Protein AF-0000000080264042 (afdb_homodimer)

Nearest PDB structures (foldseek):
  2jyn-assembly1_A  TM=8.760E-01  e=8.905E-13  Saccharomyces cerevisiae
  8f7b-assembly1_D  TM=1.748E-01  e=2.190E+00  Mus musculus
  8dre-assembly1_D  TM=1.607E-01  e=3.287E+00  Mus musculus
  8f79-assembly1_C  TM=1.516E-01  e=3.691E+00  Mus musculus
  7p5y-assembly1_B  TM=1.648E-01  e=4.932E+00  Mus musculus

Sequence (306 aa):
MSLDTFDPNQAQNLPEIEKQIAVRCVEHAQTYWNLLEKVRGSALRLTKLDDEIMADFDETFPELSQNDEAIRKIDEDAMKSAAGKEKWRNFINKYEKKVADFNFGTLIRTDASDEYTQSNTIFLTRFQFYVFEIARCRRGMNDWISAQAKKSSMSLDTFDPNQAQNLPEIEKQIAVRCVEHAQTYWNLLEKVRGSALRLTKLDDEIMADFDETFPELSQNDEAIRKIDEDAMKSAAGKEKWRNFINKYEKKVADFNFGTLIRTDASDEYTQSNTIFLTRFQFYVFEIARCRRGMNDWISAQAKKSS

Foldseek 3Di:
DPPVDPDVVCVVCVVVVVVVLVVVQVVVQVVVLVVLQADQLLPDDDDPCLVVLLVVCCVLPVVQLVDPVCLQAPDPCCCPDPVNVVSVVVSLVVCVPPDPQQARKYKDFRGLQDDDDPVGIDIGGPVVVSSSSSSCSNVRSSRVSNVVSVVVD/DPPVDPPVVCVVCVVVVVVVLVVVQVVVQVVVLVVLQADQLLPDDDDPCLVVLLVVCCVLPVVQLVDPVCLQAPDVCCCPDPVNVVSVVVSLVVCVPPDPQQARKYKDFRGLQDDDDPVGIDIGGNVVVSSSSSSCSNVRSSRVSNVVSVVVD

Organism: Malassezia sympodialis (strain ATCC 42132) (NCBI:txid1230383)

Radius of gyration: 21.53 Å; Cα contacts (8 Å, |Δi|>4): 370; chains: 2; bounding box: 57×58×43 Å

Structure (mmCIF, N/CA/C/O backbone):
data_AF-00000000802640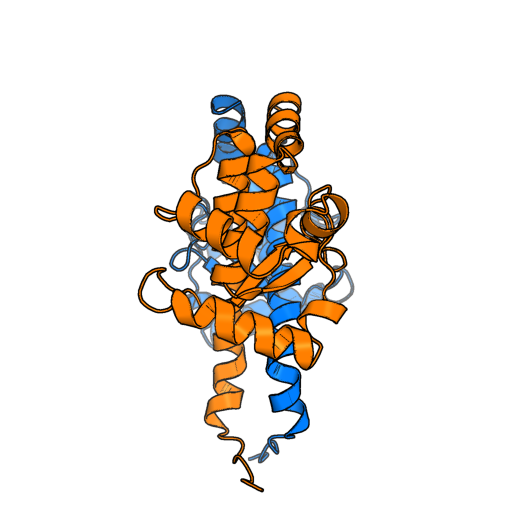42-model_v1
#
loop_
_entity.id
_entity.type
_entity.pdbx_description
1 polymer 'Protein PBDC1 homolog'
#
loop_
_atom_site.group_PDB
_atom_site.id
_atom_site.type_symbol
_atom_site.label_atom_id
_atom_site.label_alt_id
_atom_site.label_comp_id
_atom_site.label_asym_id
_atom_site.label_entity_id
_atom_site.label_seq_id
_atom_site.pdbx_PDB_ins_code
_atom_site.Cartn_x
_atom_site.Cartn_y
_atom_site.Cartn_z
_atom_site.occupancy
_atom_site.B_iso_or_equiv
_atom_site.auth_seq_id
_atom_site.auth_comp_id
_atom_site.auth_asym_id
_atom_site.auth_atom_id
_atom_site.pdbx_PDB_model_num
ATOM 1 N N . MET A 1 1 ? -33.75 14.633 4.672 1 27.58 1 MET A N 1
ATOM 2 C CA . MET A 1 1 ? -33.562 13.227 5.008 1 27.58 1 MET A CA 1
ATOM 3 C C . MET A 1 1 ? -33.156 12.422 3.781 1 27.58 1 MET A C 1
ATOM 5 O O . MET A 1 1 ? -34 11.797 3.121 1 27.58 1 MET A O 1
ATOM 9 N N . SER A 1 2 ? -32.344 12.922 2.938 1 30.73 2 SER A N 1
ATOM 10 C CA . SER A 1 2 ? -32.094 12.594 1.538 1 30.73 2 SER A CA 1
ATOM 11 C C . SER A 1 2 ? -31.703 11.125 1.373 1 30.73 2 SER A C 1
ATOM 13 O O . SER A 1 2 ? -30.828 10.625 2.07 1 30.73 2 SER A O 1
ATOM 15 N N . LEU A 1 3 ? -32.688 10.266 1.096 1 34.09 3 LEU A N 1
ATOM 16 C CA . LEU A 1 3 ? -32.75 8.875 0.664 1 34.09 3 LEU A CA 1
ATOM 17 C C . LEU A 1 3 ? -31.609 8.555 -0.301 1 34.09 3 LEU A C 1
ATOM 19 O O . LEU A 1 3 ? -31.688 8.875 -1.489 1 34.09 3 LEU A O 1
ATOM 23 N N . ASP A 1 4 ? -30.484 8.969 -0.117 1 38.16 4 ASP A N 1
ATOM 24 C CA . ASP A 1 4 ? -29.422 8.812 -1.099 1 38.16 4 ASP A CA 1
ATOM 25 C C . ASP A 1 4 ? -29.438 7.418 -1.716 1 38.16 4 ASP A C 1
ATOM 27 O O . ASP A 1 4 ? -29.344 6.418 -1.003 1 38.16 4 ASP A O 1
ATOM 31 N N . THR A 1 5 ? -30.234 7.215 -2.727 1 39.56 5 THR A N 1
ATOM 32 C CA . THR A 1 5 ? -30.578 6.16 -3.676 1 39.56 5 THR A CA 1
ATOM 33 C C . THR A 1 5 ? -29.344 5.344 -4.047 1 39.56 5 THR A C 1
ATOM 35 O O . THR A 1 5 ? -28.344 5.895 -4.5 1 39.56 5 THR A O 1
ATOM 38 N N . PHE A 1 6 ? -29.172 4.254 -3.441 1 40.72 6 PHE A N 1
ATOM 39 C CA . PHE A 1 6 ? -28.188 3.246 -3.797 1 40.72 6 PHE A CA 1
ATOM 40 C C . PHE A 1 6 ? -28.125 3.053 -5.309 1 40.72 6 PHE A C 1
ATOM 42 O O . PHE A 1 6 ? -29.141 2.74 -5.938 1 40.72 6 PHE A O 1
ATOM 49 N N . ASP A 1 7 ? -27.5 3.727 -6.027 1 45.34 7 ASP A N 1
ATOM 50 C CA . ASP A 1 7 ? -27.297 3.516 -7.457 1 45.34 7 ASP A CA 1
ATOM 51 C C . ASP A 1 7 ? -26.562 2.203 -7.723 1 45.34 7 ASP A C 1
ATOM 53 O O . ASP A 1 7 ? -25.422 2.018 -7.266 1 45.34 7 ASP A O 1
ATOM 57 N N . PRO A 1 8 ? -27.172 1.112 -7.98 1 50.19 8 PRO A N 1
ATOM 58 C CA . PRO A 1 8 ? -26.609 -0.188 -8.367 1 50.19 8 PRO A CA 1
ATOM 59 C C . PRO A 1 8 ? -25.297 -0.067 -9.117 1 50.19 8 PRO A C 1
ATOM 61 O O . PRO A 1 8 ? -24.438 -0.955 -9.023 1 50.19 8 PRO A O 1
ATOM 64 N N . ASN A 1 9 ? -25.266 0.954 -9.906 1 48.81 9 ASN A N 1
ATOM 65 C CA . ASN A 1 9 ? -24.016 1.195 -10.617 1 48.81 9 ASN A CA 1
ATOM 66 C C . ASN A 1 9 ? -22.875 1.507 -9.656 1 48.81 9 ASN A C 1
ATOM 68 O O . ASN A 1 9 ? -21.703 1.226 -9.961 1 48.81 9 ASN A O 1
ATOM 72 N N . GLN A 1 10 ? -23.234 1.927 -8.477 1 52.06 10 GLN A N 1
ATOM 73 C CA . GLN A 1 10 ? -22.188 2.244 -7.5 1 52.06 10 GLN A CA 1
ATOM 74 C C . GLN A 1 10 ? -21.641 0.978 -6.852 1 52.06 10 GLN A C 1
ATOM 76 O O . GLN A 1 10 ? -20.438 0.866 -6.613 1 52.06 10 GLN A O 1
ATOM 81 N N . ALA A 1 11 ? -22.578 0.044 -6.539 1 52.97 11 ALA A N 1
ATOM 82 C CA . ALA A 1 11 ? -22.188 -1.262 -6.016 1 52.97 11 ALA A CA 1
ATOM 83 C C . ALA A 1 11 ? -21.266 -1.987 -6.984 1 52.97 11 ALA A C 1
ATOM 85 O O . ALA A 1 11 ? -20.297 -2.633 -6.562 1 52.97 11 ALA A O 1
ATOM 86 N N . GLN A 1 12 ? -21.656 -2.002 -8.352 1 53.44 12 GLN A N 1
ATOM 87 C CA . GLN A 1 12 ? -20.859 -2.68 -9.367 1 53.44 12 GLN A CA 1
ATOM 88 C C . GLN A 1 12 ? -19.469 -2.086 -9.461 1 53.44 12 GLN A C 1
ATOM 90 O O . GLN A 1 12 ? -18.5 -2.795 -9.773 1 53.44 12 GLN A O 1
ATOM 95 N N . ASN A 1 13 ? -19.422 -0.745 -9.062 1 63.19 13 ASN A N 1
ATOM 96 C CA . ASN A 1 13 ? -18.156 -0.052 -9.25 1 63.19 13 ASN A CA 1
ATOM 97 C C . ASN A 1 13 ? -17.297 -0.094 -7.984 1 63.19 13 ASN A C 1
ATOM 99 O O . ASN A 1 13 ? -16.156 0.371 -7.984 1 63.19 13 ASN A O 1
ATOM 103 N N . LEU A 1 14 ? -17.844 -0.869 -6.984 1 73.88 14 LEU A N 1
ATOM 104 C CA . LEU A 1 14 ? -17.188 -0.85 -5.68 1 73.88 14 LEU A CA 1
ATOM 105 C C . LEU A 1 14 ? -15.852 -1.564 -5.738 1 73.88 14 LEU A C 1
ATOM 107 O O . LEU A 1 14 ? -14.836 -1.034 -5.266 1 73.88 14 LEU A O 1
ATOM 111 N N . PRO A 1 15 ? -15.836 -2.693 -6.469 1 74.56 15 PRO A N 1
ATOM 112 C CA . PRO A 1 15 ? -14.539 -3.363 -6.535 1 74.56 15 PRO A CA 1
ATOM 113 C C . PRO A 1 15 ? -13.484 -2.533 -7.262 1 74.56 15 PRO A C 1
ATOM 115 O O . PRO A 1 15 ? -12.312 -2.535 -6.871 1 74.56 15 PRO A O 1
ATOM 118 N N . GLU A 1 16 ? -13.906 -1.869 -8.234 1 80.5 16 GLU A N 1
ATOM 119 C CA . GLU A 1 16 ? -12.961 -1.043 -8.992 1 80.5 16 GLU A CA 1
ATOM 120 C C . GLU A 1 16 ? -12.5 0.157 -8.164 1 80.5 16 GLU A C 1
ATOM 122 O O . GLU A 1 16 ? -11.328 0.528 -8.203 1 80.5 16 GLU A O 1
ATOM 127 N N . ILE A 1 17 ? -13.398 0.702 -7.5 1 80.38 17 ILE A N 1
ATOM 128 C CA . ILE A 1 17 ? -13.07 1.837 -6.645 1 80.38 17 ILE A CA 1
ATOM 129 C C . ILE A 1 17 ? -12.109 1.392 -5.547 1 80.38 17 ILE A C 1
ATOM 131 O O . ILE A 1 17 ? -11.102 2.059 -5.281 1 80.38 17 ILE A O 1
ATOM 135 N N . GLU A 1 18 ? -12.422 0.264 -4.969 1 82.56 18 GLU A N 1
ATOM 136 C CA . GLU A 1 18 ? -11.562 -0.291 -3.93 1 82.56 18 GLU A CA 1
ATOM 137 C C . GLU A 1 18 ? -10.148 -0.528 -4.453 1 82.56 18 GLU A C 1
ATOM 139 O O . GLU A 1 18 ? -9.172 -0.179 -3.789 1 82.56 18 GLU A O 1
ATOM 144 N N . LYS A 1 19 ? -10.086 -1.054 -5.613 1 87 19 LYS A N 1
ATOM 145 C CA . LYS A 1 19 ? -8.789 -1.305 -6.234 1 87 19 LYS A CA 1
ATOM 146 C C . LYS A 1 19 ? -8.023 -0.003 -6.465 1 87 19 LYS A C 1
ATOM 148 O O . LYS A 1 19 ? -6.852 0.105 -6.105 1 87 19 LYS A O 1
ATOM 153 N N . GLN A 1 20 ? -8.672 0.972 -6.984 1 87.88 20 GLN A N 1
ATOM 154 C CA . GLN A 1 20 ? -8.008 2.232 -7.297 1 87.88 20 GLN A CA 1
ATOM 155 C C . GLN A 1 20 ? -7.48 2.906 -6.035 1 87.88 20 GLN A C 1
ATOM 157 O O . GLN A 1 20 ? -6.363 3.424 -6.023 1 87.88 20 GLN A O 1
ATOM 162 N N . ILE A 1 21 ? -8.289 2.824 -5.043 1 88.25 21 ILE A N 1
ATOM 163 C CA . ILE A 1 21 ? -7.863 3.424 -3.781 1 88.25 21 ILE A CA 1
ATOM 164 C C . ILE A 1 21 ? -6.664 2.664 -3.223 1 88.25 21 ILE A C 1
ATOM 166 O O . ILE A 1 21 ? -5.676 3.273 -2.801 1 88.25 21 ILE A O 1
ATOM 170 N N . ALA A 1 22 ? -6.75 1.378 -3.232 1 92.62 22 ALA A N 1
ATOM 171 C CA . ALA A 1 22 ? -5.66 0.543 -2.736 1 92.62 22 ALA A CA 1
ATOM 172 C C . ALA A 1 22 ? -4.371 0.803 -3.514 1 92.62 22 ALA A C 1
ATOM 174 O O . ALA A 1 22 ? -3.305 0.97 -2.92 1 92.62 22 ALA A O 1
ATOM 175 N N . VAL A 1 23 ? -4.445 0.893 -4.766 1 93 23 VAL A N 1
ATOM 176 C CA . VAL A 1 23 ? -3.279 1.096 -5.617 1 93 23 VAL A CA 1
ATOM 177 C C . VAL A 1 23 ? -2.637 2.445 -5.301 1 93 23 VAL A C 1
ATOM 179 O O . VAL A 1 23 ? -1.416 2.541 -5.156 1 93 23 VAL A O 1
ATOM 182 N N . ARG A 1 24 ? -3.457 3.449 -5.203 1 92.06 24 ARG A N 1
ATOM 183 C CA . ARG A 1 24 ? -2.945 4.781 -4.891 1 92.06 24 ARG A CA 1
ATOM 184 C C . ARG A 1 24 ? -2.258 4.801 -3.531 1 92.06 24 ARG A C 1
ATOM 186 O O . ARG A 1 24 ? -1.203 5.422 -3.373 1 92.06 24 ARG A O 1
ATOM 193 N N . CYS A 1 25 ? -2.861 4.141 -2.633 1 93.94 25 CYS A N 1
ATOM 194 C CA . CYS A 1 25 ? -2.283 4.082 -1.295 1 93.94 25 CYS A CA 1
ATOM 195 C C . CYS A 1 25 ? -0.95 3.344 -1.309 1 93.94 25 CYS A C 1
ATOM 197 O O . CYS A 1 25 ? 0.029 3.809 -0.722 1 93.94 25 CYS A O 1
ATOM 199 N N . VAL A 1 26 ? -0.923 2.248 -1.952 1 93.69 26 VAL A N 1
ATOM 200 C CA . VAL A 1 26 ? 0.3 1.455 -2.027 1 93.69 26 VAL A CA 1
ATOM 201 C C . VAL A 1 26 ? 1.391 2.254 -2.738 1 93.69 26 VAL A C 1
ATOM 203 O O . VAL A 1 26 ? 2.531 2.312 -2.27 1 93.69 26 VAL A O 1
ATOM 206 N N . GLU A 1 27 ? 1.061 2.83 -3.844 1 93.75 27 GLU A N 1
ATOM 207 C CA . GLU A 1 27 ? 2.023 3.629 -4.598 1 93.75 27 GLU A CA 1
ATOM 208 C C . GLU A 1 27 ? 2.586 4.762 -3.744 1 93.75 27 GLU A C 1
ATOM 210 O O . GLU A 1 27 ? 3.799 4.969 -3.701 1 93.75 27 GLU A O 1
ATOM 215 N N . HIS A 1 28 ? 1.739 5.477 -3.125 1 93.31 28 HIS A N 1
ATOM 216 C CA . HIS A 1 28 ? 2.168 6.582 -2.277 1 93.31 28 HIS A CA 1
ATOM 217 C C . HIS A 1 28 ? 3.051 6.094 -1.135 1 93.31 28 HIS A C 1
ATOM 219 O O . HIS A 1 28 ? 4.141 6.621 -0.917 1 93.31 28 HIS A O 1
ATOM 225 N N . ALA A 1 29 ? 2.568 5.09 -0.434 1 94.88 29 ALA A N 1
ATOM 226 C CA . ALA A 1 29 ? 3.305 4.559 0.71 1 94.88 29 ALA A CA 1
ATOM 227 C C . ALA A 1 29 ? 4.676 4.039 0.288 1 94.88 29 ALA A C 1
ATOM 229 O O . ALA A 1 29 ? 5.68 4.309 0.948 1 94.88 29 ALA A O 1
ATOM 230 N N . GLN A 1 30 ? 4.711 3.318 -0.782 1 93.94 30 GLN A N 1
ATOM 231 C CA . GLN A 1 30 ? 5.965 2.744 -1.26 1 93.94 30 GLN A CA 1
ATOM 232 C C . GLN A 1 30 ? 6.938 3.834 -1.702 1 93.94 30 GLN A C 1
ATOM 234 O O . GLN A 1 30 ? 8.125 3.779 -1.386 1 93.94 30 GLN A O 1
ATOM 239 N N . THR A 1 31 ? 6.496 4.762 -2.443 1 93.62 31 THR A N 1
ATOM 240 C CA . THR A 1 31 ? 7.336 5.859 -2.906 1 93.62 31 THR A CA 1
ATOM 241 C C . THR A 1 31 ? 7.934 6.617 -1.726 1 93.62 31 THR A C 1
ATOM 243 O O . THR A 1 31 ? 9.141 6.863 -1.688 1 93.62 31 THR A O 1
ATOM 246 N N . TYR A 1 32 ? 7.129 6.961 -0.846 1 95.25 32 TYR A N 1
ATOM 247 C CA . TYR A 1 32 ? 7.59 7.699 0.324 1 95.25 32 TYR A CA 1
ATOM 248 C C . TYR A 1 32 ? 8.555 6.863 1.153 1 95.25 32 TYR A C 1
ATOM 250 O O . TYR A 1 32 ? 9.594 7.355 1.596 1 95.25 32 TYR A O 1
ATOM 258 N N . TRP A 1 33 ? 8.258 5.625 1.369 1 93.88 33 TRP A N 1
ATOM 259 C CA . TRP A 1 33 ? 9.117 4.734 2.135 1 93.88 33 TRP A CA 1
ATOM 260 C C . TRP A 1 33 ? 10.492 4.605 1.479 1 93.88 33 TRP A C 1
ATOM 262 O O . TRP A 1 33 ? 11.516 4.656 2.156 1 93.88 33 TRP A O 1
ATOM 272 N N . ASN A 1 34 ? 10.469 4.422 0.17 1 91.44 34 ASN A N 1
ATOM 273 C CA . ASN A 1 34 ? 11.719 4.355 -0.572 1 91.44 34 ASN A CA 1
ATOM 274 C C . ASN A 1 34 ? 12.57 5.602 -0.352 1 91.44 34 ASN A C 1
ATOM 276 O O . ASN A 1 34 ? 13.789 5.508 -0.198 1 91.44 34 ASN A O 1
ATOM 280 N N . LEU A 1 35 ? 11.93 6.762 -0.342 1 93.38 35 LEU A N 1
ATOM 281 C CA . LEU A 1 35 ? 12.641 8.016 -0.094 1 93.38 35 LEU A CA 1
ATOM 282 C C . LEU A 1 35 ? 13.266 8.016 1.297 1 93.38 35 LEU A C 1
ATOM 284 O O . LEU A 1 35 ? 14.422 8.406 1.459 1 93.38 35 LEU A O 1
ATOM 288 N N . LEU A 1 36 ? 12.539 7.559 2.311 1 94.88 36 LEU A N 1
ATOM 289 C CA . LEU A 1 36 ? 13 7.555 3.695 1 94.88 36 LEU A CA 1
ATOM 290 C C . LEU A 1 36 ? 14.156 6.582 3.885 1 94.88 36 LEU A C 1
ATOM 292 O O . LEU A 1 36 ? 14.969 6.746 4.793 1 94.88 36 LEU A O 1
ATOM 296 N N . GLU A 1 37 ? 14.164 5.57 3.119 1 91.81 37 GLU A N 1
ATOM 297 C CA . GLU A 1 37 ? 15.25 4.594 3.197 1 91.81 37 GLU A CA 1
ATOM 298 C C . GLU A 1 37 ? 16.547 5.152 2.605 1 91.81 37 GLU A C 1
ATOM 300 O O . GLU A 1 37 ? 17.641 4.789 3.039 1 91.81 37 GLU A O 1
ATOM 305 N N . LYS A 1 38 ? 16.453 5.984 1.657 1 90.88 38 LYS A N 1
ATOM 306 C CA . LYS A 1 38 ? 17.609 6.488 0.918 1 90.88 38 LYS A CA 1
ATOM 307 C C . LYS A 1 38 ? 18.172 7.738 1.575 1 90.88 38 LYS A C 1
ATOM 309 O O . LYS A 1 38 ? 19.391 7.945 1.582 1 90.88 38 LYS A O 1
ATOM 314 N N . VAL A 1 39 ? 17.281 8.586 2.043 1 92.31 39 VAL A N 1
ATOM 315 C CA . VAL A 1 39 ? 17.688 9.867 2.613 1 92.31 39 VAL A CA 1
ATOM 316 C C . VAL A 1 39 ? 17.109 10.008 4.02 1 92.31 39 VAL A C 1
ATOM 318 O O . VAL A 1 39 ? 15.984 9.578 4.281 1 92.31 39 VAL A O 1
ATOM 321 N N . ARG A 1 40 ? 17.953 10.68 4.844 1 93.38 40 ARG A N 1
ATOM 322 C CA . ARG A 1 40 ? 17.422 11 6.168 1 93.38 40 ARG A CA 1
ATOM 323 C C . ARG A 1 40 ? 16.172 11.867 6.066 1 93.38 40 ARG A C 1
ATOM 325 O O . ARG A 1 40 ? 16.156 12.852 5.324 1 93.38 40 ARG A O 1
ATOM 332 N N . GLY A 1 41 ? 15.18 11.461 6.824 1 93.69 41 GLY A N 1
ATOM 333 C CA . GLY A 1 41 ? 13.945 12.227 6.832 1 93.69 41 GLY A CA 1
ATOM 334 C C . GLY A 1 41 ? 14.156 13.703 7.121 1 93.69 41 GLY A C 1
ATOM 335 O O . GLY A 1 41 ? 13.508 14.555 6.512 1 93.69 41 GLY A O 1
ATOM 336 N N . SER A 1 42 ? 14.977 14.008 8.055 1 94.62 42 SER A N 1
ATOM 337 C CA . SER A 1 42 ? 15.234 15.375 8.477 1 94.62 42 SER A CA 1
ATOM 338 C C . SER A 1 42 ? 15.766 16.219 7.324 1 94.62 42 SER A C 1
ATOM 340 O O . SER A 1 42 ? 15.719 17.453 7.375 1 94.62 42 SER A O 1
ATOM 342 N N . ALA A 1 43 ? 16.234 15.633 6.262 1 92.5 43 ALA A N 1
ATOM 343 C CA . ALA A 1 43 ? 16.797 16.328 5.113 1 92.5 43 ALA A CA 1
ATOM 344 C C . ALA A 1 43 ? 15.789 16.438 3.979 1 92.5 43 ALA A C 1
ATOM 346 O O . ALA A 1 43 ? 16.047 17.078 2.959 1 92.5 43 ALA A O 1
ATOM 347 N N . LEU A 1 44 ? 14.695 15.859 4.125 1 92.94 44 LEU A N 1
ATOM 348 C CA . LEU A 1 44 ? 13.719 15.758 3.049 1 92.94 44 LEU A CA 1
ATOM 349 C C . LEU A 1 44 ? 12.82 16.984 3.008 1 92.94 44 LEU A C 1
ATOM 351 O O . LEU A 1 44 ? 12.43 17.516 4.055 1 92.94 44 LEU A O 1
ATOM 355 N N . ARG A 1 45 ? 12.531 17.438 1.773 1 92.75 45 ARG A N 1
ATOM 356 C CA . ARG A 1 45 ? 11.461 18.391 1.487 1 92.75 45 ARG A CA 1
ATOM 357 C C . ARG A 1 45 ? 10.305 17.703 0.755 1 92.75 45 ARG A C 1
ATOM 359 O O . ARG A 1 45 ? 10.484 17.188 -0.349 1 92.75 45 ARG A O 1
ATOM 366 N N . LEU A 1 46 ? 9.195 17.703 1.324 1 92.38 46 LEU A N 1
ATOM 367 C CA . LEU A 1 46 ? 8.086 16.922 0.777 1 92.38 46 LEU A CA 1
ATOM 368 C C . LEU A 1 46 ? 7.258 17.766 -0.191 1 92.38 46 LEU A C 1
ATOM 370 O O . LEU A 1 46 ? 6.68 17.234 -1.142 1 92.38 46 LEU A O 1
ATOM 374 N N . THR A 1 47 ? 7.086 19.016 0.041 1 92.38 47 THR A N 1
ATOM 375 C CA . THR A 1 47 ? 6.363 19.922 -0.837 1 92.38 47 THR A CA 1
ATOM 376 C C . THR A 1 47 ? 7.086 21.266 -0.938 1 92.38 47 THR A C 1
ATOM 378 O O . THR A 1 47 ? 8 21.547 -0.158 1 92.38 47 THR A O 1
ATOM 381 N N . LYS A 1 48 ? 6.645 22.031 -1.817 1 92.5 48 LYS A N 1
ATOM 382 C CA . LYS A 1 48 ? 7.23 23.359 -1.985 1 92.5 48 LYS A CA 1
ATOM 383 C C . LYS A 1 48 ? 6.789 24.297 -0.865 1 92.5 48 LYS A C 1
ATOM 385 O O . LYS A 1 48 ? 7.379 25.359 -0.674 1 92.5 48 LYS A O 1
ATOM 390 N N . LEU A 1 49 ? 5.848 23.906 -0.11 1 94.69 49 LEU A N 1
ATOM 391 C CA . LEU A 1 49 ? 5.242 24.797 0.879 1 94.69 49 LEU A CA 1
ATOM 392 C C . LEU A 1 49 ? 5.559 24.328 2.295 1 94.69 49 LEU A C 1
ATOM 394 O O . LEU A 1 49 ? 4.879 24.703 3.248 1 94.69 49 LEU A O 1
ATOM 398 N N . ASP A 1 50 ? 6.512 23.516 2.434 1 96.69 50 ASP A N 1
ATOM 399 C CA . ASP A 1 50 ? 6.793 22.906 3.729 1 96.69 50 ASP A CA 1
ATOM 400 C C . ASP A 1 50 ? 6.895 23.969 4.824 1 96.69 50 ASP A C 1
ATOM 402 O O . ASP A 1 50 ? 6.281 23.828 5.887 1 96.69 50 ASP A O 1
ATOM 406 N N . ASP A 1 51 ? 7.656 25.016 4.617 1 97.12 51 ASP A N 1
ATOM 407 C CA . ASP A 1 51 ? 7.867 26.047 5.621 1 97.12 51 ASP A CA 1
ATOM 408 C C . ASP A 1 51 ? 6.566 26.781 5.945 1 97.12 51 ASP A C 1
ATOM 410 O O . ASP A 1 51 ? 6.258 27.031 7.113 1 97.12 51 ASP A O 1
ATOM 414 N N . GLU A 1 52 ? 5.844 27.078 4.922 1 96.44 52 GLU A N 1
ATOM 415 C CA . GLU A 1 52 ? 4.559 27.75 5.102 1 96.44 52 GLU A CA 1
ATOM 416 C C . GLU A 1 52 ? 3.582 26.875 5.883 1 96.44 52 GLU A C 1
ATOM 418 O O . GLU A 1 52 ? 2.904 27.344 6.793 1 96.44 52 GLU A O 1
ATOM 423 N N . ILE A 1 53 ? 3.549 25.625 5.535 1 96.19 53 ILE A N 1
ATOM 424 C CA . ILE A 1 53 ? 2.645 24.688 6.18 1 96.19 53 ILE A CA 1
ATOM 425 C C . ILE A 1 53 ? 2.992 24.562 7.66 1 96.19 53 ILE A C 1
ATOM 427 O O . ILE A 1 53 ? 2.109 24.625 8.516 1 96.19 53 ILE A O 1
ATOM 431 N N . MET A 1 54 ? 4.258 24.484 7.949 1 97.38 54 MET A N 1
ATOM 432 C CA . MET A 1 54 ? 4.676 24.297 9.336 1 97.38 54 MET A CA 1
ATOM 433 C C . MET A 1 54 ? 4.398 25.547 10.164 1 97.38 54 MET A C 1
ATOM 435 O O . MET A 1 54 ? 4.004 25.438 11.328 1 97.38 54 MET A O 1
ATOM 439 N N . ALA A 1 55 ? 4.605 26.688 9.609 1 97.56 55 ALA A N 1
ATOM 440 C CA . ALA A 1 55 ? 4.301 27.938 10.305 1 97.56 55 ALA A CA 1
ATOM 441 C C . ALA A 1 55 ? 2.812 28.031 10.633 1 97.56 55 ALA A C 1
ATOM 443 O O . ALA A 1 55 ? 2.439 28.359 11.766 1 97.56 55 ALA A O 1
ATOM 444 N N . ASP A 1 56 ? 2.008 27.734 9.695 1 97.12 56 ASP A N 1
ATOM 445 C CA . ASP A 1 56 ? 0.563 27.766 9.898 1 97.12 56 ASP A CA 1
ATOM 446 C C . ASP A 1 56 ? 0.129 26.672 10.883 1 97.12 56 ASP A C 1
ATOM 448 O O . ASP A 1 56 ? -0.764 26.906 11.703 1 97.12 56 ASP A O 1
ATOM 452 N N . PHE A 1 57 ? 0.729 25.547 10.805 1 97.75 57 PHE A N 1
ATOM 453 C CA . PHE A 1 57 ? 0.442 24.453 11.711 1 97.75 57 PHE A CA 1
ATOM 454 C C . PHE A 1 57 ? 0.73 24.844 13.156 1 97.75 57 PHE A C 1
ATOM 456 O O . PHE A 1 57 ? -0.07 24.578 14.055 1 97.75 57 PHE A O 1
ATOM 463 N N . ASP A 1 58 ? 1.801 25.484 13.328 1 97.44 58 ASP A N 1
ATOM 464 C CA . ASP A 1 58 ? 2.182 25.969 14.656 1 97.44 58 ASP A CA 1
ATOM 465 C C . ASP A 1 58 ? 1.158 26.969 15.188 1 97.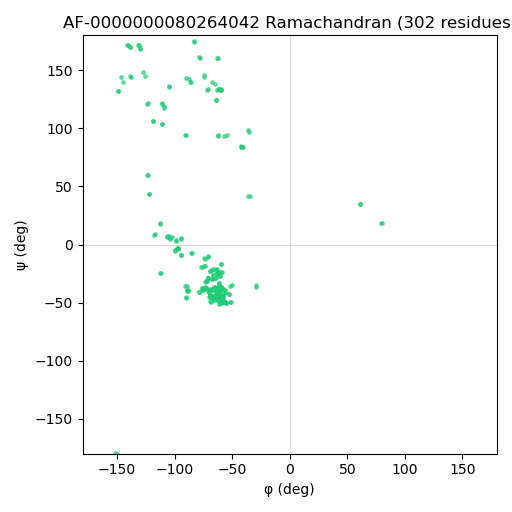44 58 ASP A C 1
ATOM 467 O O . ASP A 1 58 ? 0.86 26.984 16.391 1 97.44 58 ASP A O 1
ATOM 471 N N . GLU A 1 59 ? 0.642 27.766 14.32 1 97.19 59 GLU A N 1
ATOM 472 C CA . GLU A 1 59 ? -0.321 28.781 14.711 1 97.19 59 GLU A CA 1
ATOM 473 C C . GLU A 1 59 ? -1.698 28.188 14.969 1 97.19 59 GLU A C 1
ATOM 475 O O . GLU A 1 59 ? -2.381 28.562 15.922 1 97.19 59 GLU A O 1
ATOM 4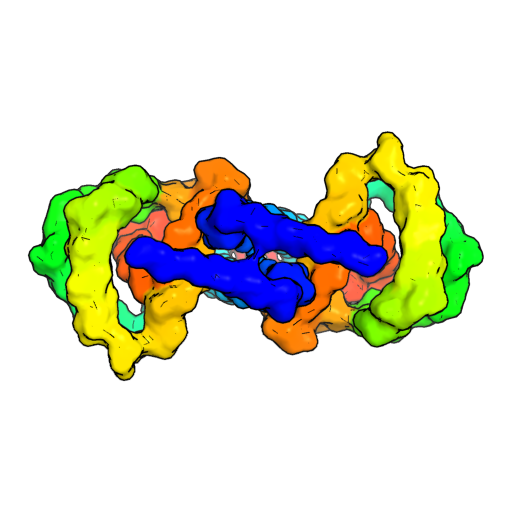80 N N . THR A 1 60 ? -2.039 27.25 14.203 1 97 60 THR A N 1
ATOM 481 C CA . THR A 1 60 ? -3.398 26.734 14.227 1 97 60 THR A CA 1
ATOM 482 C C . THR A 1 60 ? -3.521 25.609 15.25 1 97 60 THR A C 1
ATOM 484 O O . THR A 1 60 ? -4.562 25.453 15.891 1 97 60 THR A O 1
ATOM 487 N N . PHE A 1 61 ? -2.502 24.781 15.336 1 97.44 61 PHE A N 1
ATOM 488 C CA . PHE A 1 61 ? -2.52 23.641 16.234 1 97.44 61 PHE A CA 1
ATOM 489 C C . PHE A 1 61 ? -1.329 23.688 17.188 1 97.44 61 PHE A C 1
ATOM 491 O O . PHE A 1 61 ? -0.558 22.734 17.281 1 97.44 61 PHE A O 1
ATOM 498 N N . PRO A 1 62 ? -1.169 24.688 17.984 1 96.38 62 PRO A N 1
ATOM 499 C CA . PRO A 1 62 ? 0.001 24.781 18.875 1 96.38 62 PRO A CA 1
ATOM 500 C C . PRO A 1 62 ? 0.094 23.609 19.859 1 96.38 62 PRO A C 1
ATOM 502 O O . PRO A 1 62 ? 1.194 23.156 20.172 1 96.38 62 PRO A O 1
ATOM 505 N N . GLU A 1 63 ? -1.035 23.156 20.328 1 94.5 63 GLU A N 1
ATOM 506 C CA . GLU A 1 63 ? -1.062 22.031 21.266 1 94.5 63 GLU A CA 1
ATOM 507 C C . GLU A 1 63 ? -0.534 20.75 20.625 1 94.5 63 GLU A C 1
ATOM 509 O O . GLU A 1 63 ? 0.027 19.891 21.312 1 94.5 63 GLU A O 1
ATOM 514 N N . LEU A 1 64 ? -0.698 20.656 19.406 1 95.62 64 LEU A N 1
ATOM 515 C CA . LEU A 1 64 ? -0.232 19.484 18.656 1 95.62 64 LEU A CA 1
ATOM 516 C C . LEU A 1 64 ? 1.194 19.703 18.156 1 95.62 64 LEU A C 1
ATOM 518 O O . LEU A 1 64 ? 2.059 18.844 18.375 1 95.62 64 LEU A O 1
ATOM 522 N N . SER A 1 65 ? 1.461 20.844 17.609 1 95.81 65 SER A N 1
ATOM 523 C CA . SER A 1 65 ? 2.746 21.125 16.969 1 95.81 65 SER A CA 1
ATOM 524 C C . SER A 1 65 ? 3.875 21.141 18 1 95.81 65 SER A C 1
ATOM 526 O O . SER A 1 65 ? 5.023 20.828 17.672 1 95.81 65 SER A O 1
ATOM 528 N N . GLN A 1 66 ? 3.559 21.438 19.203 1 94.56 66 GLN A N 1
ATOM 529 C CA . GLN A 1 66 ? 4.586 21.578 20.219 1 94.56 66 GLN A CA 1
ATOM 530 C C . GLN A 1 66 ? 4.707 20.297 21.062 1 94.56 66 GLN A C 1
ATOM 532 O O . GLN A 1 66 ? 5.5 20.234 22 1 94.56 66 GLN A O 1
ATOM 537 N N . ASN A 1 67 ? 4 19.344 20.734 1 96.69 67 ASN A N 1
ATOM 538 C CA . ASN A 1 67 ? 4 18.078 21.438 1 96.69 67 ASN A CA 1
ATOM 539 C C . ASN A 1 67 ? 4.609 16.953 20.609 1 96.69 67 ASN A C 1
ATOM 541 O O . ASN A 1 67 ? 3.922 16.328 19.797 1 96.69 67 ASN A O 1
ATOM 545 N N . ASP A 1 68 ? 5.758 16.609 20.906 1 96.88 68 ASP A N 1
ATOM 546 C CA . ASP A 1 68 ? 6.496 15.625 20.125 1 96.88 68 ASP A CA 1
ATOM 547 C C . ASP A 1 68 ? 5.809 14.266 20.156 1 96.88 68 ASP A C 1
ATOM 549 O O . ASP A 1 68 ? 5.789 13.547 19.141 1 96.88 68 ASP A O 1
ATOM 553 N N . GLU A 1 69 ? 5.297 13.969 21.281 1 97.19 69 GLU A N 1
ATOM 554 C CA . GLU A 1 69 ? 4.625 12.68 21.406 1 97.19 69 GLU A CA 1
ATOM 555 C C . GLU A 1 69 ? 3.375 12.617 20.547 1 97.19 69 GLU A C 1
ATOM 557 O O . GLU A 1 69 ? 3.086 11.578 19.938 1 97.19 69 GLU A 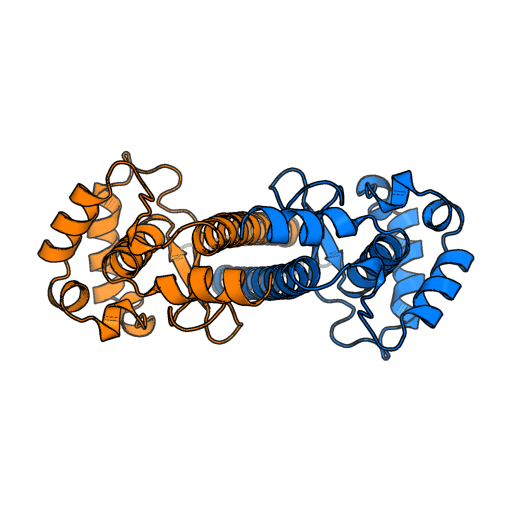O 1
ATOM 562 N N . ALA A 1 70 ? 2.709 13.68 20.484 1 96.81 70 ALA A N 1
ATOM 563 C CA . ALA A 1 70 ? 1.491 13.742 19.688 1 96.81 70 ALA A CA 1
ATOM 564 C C . ALA A 1 70 ? 1.814 13.711 18.188 1 96.81 70 ALA A C 1
ATOM 566 O O . ALA A 1 70 ? 1.003 13.258 17.375 1 96.81 70 ALA A O 1
ATOM 567 N N . ILE A 1 71 ? 2.963 14.203 17.828 1 97.75 71 ILE A N 1
ATOM 568 C CA . ILE A 1 71 ? 3.412 14.164 16.438 1 97.75 71 ILE A CA 1
ATOM 569 C C . ILE A 1 71 ? 3.873 12.758 16.078 1 97.75 71 ILE A C 1
ATOM 571 O O . ILE A 1 71 ? 3.594 12.266 14.984 1 97.75 71 ILE A O 1
ATOM 575 N N . ARG A 1 72 ? 4.527 12.125 17 1 98 72 ARG A N 1
ATOM 576 C CA . ARG A 1 72 ? 5.027 10.773 16.781 1 98 72 ARG A CA 1
ATOM 577 C C . ARG A 1 72 ? 3.879 9.773 16.703 1 98 72 ARG A C 1
ATOM 579 O O . ARG A 1 72 ? 3.883 8.891 15.844 1 98 72 ARG A O 1
ATOM 586 N N . LYS A 1 73 ? 2.951 9.961 17.656 1 98.19 73 LYS A N 1
ATOM 587 C CA . LYS A 1 73 ? 1.785 9.086 17.734 1 98.19 73 LYS A CA 1
ATOM 588 C C . LYS A 1 73 ? 0.492 9.875 17.547 1 98.19 73 LYS A C 1
ATOM 590 O O . LYS A 1 73 ? 0.021 10.539 18.469 1 98.19 73 LYS A O 1
ATOM 595 N N . ILE A 1 74 ? -0.103 9.734 16.422 1 97.5 74 ILE A N 1
ATOM 596 C CA . ILE A 1 74 ? -1.28 10.508 16.062 1 97.5 74 ILE A CA 1
ATOM 597 C C . ILE A 1 74 ? -2.484 10.047 16.875 1 97.5 74 ILE A C 1
ATOM 599 O O . ILE A 1 74 ? -2.713 8.844 17.016 1 97.5 74 ILE A O 1
ATOM 603 N N . ASP A 1 75 ? -3.199 10.93 17.391 1 96.31 75 ASP A N 1
ATOM 604 C CA . ASP A 1 75 ? -4.457 10.664 18.078 1 96.31 75 ASP A CA 1
ATOM 605 C C . ASP A 1 75 ? -5.641 10.727 17.109 1 96.31 75 ASP A C 1
ATOM 607 O O . ASP A 1 75 ? -6.23 11.797 16.906 1 96.31 75 ASP A O 1
ATOM 611 N N . GLU A 1 76 ? -6.027 9.586 16.578 1 93.25 76 GLU A N 1
ATOM 612 C CA . GLU A 1 76 ? -7.074 9.508 15.562 1 93.25 76 GLU A CA 1
ATOM 613 C C . GLU A 1 76 ? -8.414 9.969 16.125 1 93.25 76 GLU A C 1
ATOM 615 O O . GLU A 1 76 ? -9.195 10.625 15.43 1 93.25 76 GLU A O 1
ATOM 620 N N . ASP A 1 77 ? -8.695 9.648 17.344 1 94.06 77 ASP A N 1
ATOM 621 C CA . ASP A 1 77 ? -9.977 9.984 17.953 1 94.06 77 ASP A CA 1
ATOM 622 C C . ASP A 1 77 ? -10.148 11.5 18.062 1 94.06 77 ASP A C 1
ATOM 624 O O . ASP A 1 77 ? -11.234 12.031 17.797 1 94.06 77 ASP A O 1
ATOM 628 N N . ALA A 1 78 ? -9.117 12.172 18.469 1 93.94 78 ALA A N 1
ATOM 629 C CA . ALA A 1 78 ? -9.164 13.625 18.562 1 93.94 78 ALA A CA 1
ATOM 630 C C . ALA A 1 78 ? -9.422 14.258 17.203 1 93.94 78 ALA A C 1
ATOM 632 O O . ALA A 1 78 ? -10.203 15.211 17.078 1 93.94 78 ALA A O 1
ATOM 633 N N . MET A 1 79 ? -8.82 13.727 16.172 1 92.56 79 MET A N 1
ATOM 634 C CA . MET A 1 79 ? -8.938 14.266 14.812 1 92.56 79 MET A CA 1
ATOM 635 C C . MET A 1 79 ? -10.328 14.016 14.25 1 92.56 79 MET A C 1
ATOM 637 O O . MET A 1 79 ? -10.828 14.812 13.453 1 92.56 79 MET A O 1
ATOM 641 N N . LYS A 1 80 ? -10.922 12.969 14.711 1 89.75 80 LYS A N 1
ATOM 642 C CA . LYS A 1 80 ? -12.203 12.562 14.148 1 89.75 80 LYS A CA 1
ATOM 643 C C . LYS A 1 80 ? -13.359 13.07 15 1 89.75 80 LYS A C 1
ATOM 645 O O . LYS A 1 80 ? -14.531 12.82 14.68 1 89.75 80 LYS A O 1
ATOM 650 N N . SER A 1 81 ? -13.055 13.695 16.094 1 93.5 81 SER A N 1
ATOM 651 C CA . SER A 1 81 ? -14.094 14.352 16.875 1 93.5 81 SER A CA 1
ATOM 652 C C . SER A 1 81 ? -14.766 15.477 16.078 1 93.5 81 SER A C 1
ATOM 654 O O . SER A 1 81 ? -14.234 15.922 15.062 1 93.5 81 SER A O 1
ATOM 656 N N . ALA A 1 82 ? -15.93 15.891 16.469 1 94.31 82 ALA A N 1
ATOM 657 C CA . ALA A 1 82 ? -16.625 16.984 15.789 1 94.31 82 ALA A CA 1
ATOM 658 C C . ALA A 1 82 ? -15.758 18.234 15.727 1 94.31 82 ALA A C 1
ATOM 660 O O . ALA A 1 82 ? -15.617 18.859 14.672 1 94.31 82 ALA A O 1
ATOM 661 N N . ALA A 1 83 ? -15.219 18.609 16.891 1 94.88 83 ALA A N 1
ATOM 662 C CA . ALA A 1 83 ? -14.352 19.781 16.969 1 94.88 83 ALA A CA 1
ATOM 663 C C . ALA A 1 83 ? -13.109 19.594 16.109 1 94.88 83 ALA A C 1
ATOM 665 O O . ALA A 1 83 ? -12.688 20.516 15.414 1 94.88 83 ALA A O 1
ATOM 666 N N . GLY A 1 84 ? -12.461 18.422 16.156 1 94.44 84 GLY A N 1
ATOM 667 C CA . GLY A 1 84 ? -11.266 18.125 15.383 1 94.44 84 GLY A CA 1
ATOM 668 C C . GLY A 1 84 ? -11.5 18.172 13.883 1 94.44 84 GLY A C 1
ATOM 669 O O . GLY A 1 84 ? -10.711 18.781 13.148 1 94.44 84 GLY A O 1
ATOM 670 N N . LYS A 1 85 ? -12.633 17.594 13.508 1 93.25 85 LYS A N 1
ATOM 671 C CA . LYS A 1 85 ? -12.969 17.594 12.086 1 93.25 85 LYS A CA 1
ATOM 672 C C . LYS A 1 85 ? -13.133 19.016 11.562 1 93.25 85 LYS A C 1
ATOM 674 O O . LYS A 1 85 ? -12.641 19.328 10.477 1 93.25 85 LYS A O 1
ATOM 679 N N . GLU A 1 86 ? -13.828 19.797 12.266 1 95.62 86 GLU A N 1
ATOM 680 C CA . GLU A 1 86 ? -14.07 21.188 11.844 1 95.62 86 GLU A CA 1
ATOM 681 C C . GLU A 1 86 ? -12.766 21.969 11.789 1 95.62 86 GLU A C 1
ATOM 683 O O . GLU A 1 86 ? -12.523 22.719 10.836 1 95.62 86 GLU A O 1
ATOM 688 N N . LYS A 1 87 ? -11.953 21.812 12.773 1 95.94 87 LYS A N 1
ATOM 689 C CA . LYS A 1 87 ? -10.688 22.547 12.828 1 95.94 87 LYS A CA 1
ATOM 690 C C . LYS A 1 87 ? -9.781 22.141 11.672 1 95.94 87 LYS A C 1
ATOM 692 O O . LYS A 1 87 ? -9.188 23 11.016 1 95.94 87 LYS A O 1
ATOM 697 N N . TRP A 1 88 ? -9.688 20.891 11.375 1 95.12 88 TRP A N 1
ATOM 698 C CA . TRP A 1 88 ? -8.852 20.406 10.281 1 95.12 88 TRP A CA 1
ATOM 699 C C . TRP A 1 88 ? -9.422 20.828 8.93 1 95.12 88 TRP A C 1
ATOM 701 O O . TRP A 1 88 ? -8.672 21.141 8.008 1 95.12 88 TRP A O 1
ATOM 711 N N . ARG A 1 89 ? -10.734 20.781 8.828 1 93.5 89 ARG A N 1
ATOM 712 C CA . ARG A 1 89 ? -11.383 21.219 7.594 1 93.5 89 ARG A CA 1
ATOM 713 C C . ARG A 1 89 ? -11.016 22.656 7.262 1 93.5 89 ARG A C 1
ATOM 715 O O . ARG A 1 89 ? -10.656 22.969 6.125 1 93.5 89 ARG A O 1
ATOM 722 N N . ASN A 1 90 ? -11.148 23.531 8.25 1 94.62 90 ASN A N 1
ATOM 723 C CA . ASN A 1 90 ? -10.797 24.938 8.062 1 94.62 90 ASN A CA 1
ATOM 724 C C . ASN A 1 90 ? -9.328 25.109 7.703 1 94.62 90 ASN A C 1
ATOM 726 O O . ASN A 1 90 ? -8.984 25.953 6.875 1 94.62 90 ASN A O 1
ATOM 730 N N . PHE A 1 91 ? -8.492 24.312 8.32 1 94.88 91 PHE A N 1
ATOM 731 C CA . PHE A 1 91 ? -7.055 24.359 8.07 1 94.88 91 PHE A CA 1
ATOM 732 C C . PHE A 1 91 ? -6.738 23.938 6.641 1 94.88 91 PHE A C 1
ATOM 734 O O . PHE A 1 91 ? -6.012 24.641 5.926 1 94.88 91 PHE A O 1
ATOM 741 N N . ILE A 1 92 ? -7.305 22.844 6.176 1 91.88 92 ILE A N 1
ATOM 742 C CA . ILE A 1 92 ? -7.035 22.25 4.875 1 91.88 92 ILE A CA 1
ATOM 743 C C . ILE A 1 92 ? -7.559 23.156 3.766 1 91.88 92 ILE A C 1
ATOM 745 O O . ILE A 1 92 ? -6.93 23.281 2.713 1 91.88 92 ILE A O 1
ATOM 749 N N . ASN A 1 93 ? -8.664 23.75 3.943 1 90.69 93 ASN A N 1
ATOM 750 C CA . ASN A 1 93 ? -9.312 24.578 2.939 1 90.69 93 ASN A CA 1
ATOM 751 C C . ASN A 1 93 ? -8.43 25.75 2.516 1 90.69 93 ASN A C 1
ATOM 753 O O . ASN A 1 93 ? -8.516 26.219 1.379 1 90.69 93 ASN A O 1
ATOM 757 N N . LYS A 1 94 ? -7.535 26.125 3.373 1 90.12 94 LYS A N 1
ATOM 758 C CA . LYS A 1 94 ? -6.605 27.203 3.064 1 90.12 94 LYS A CA 1
ATOM 759 C C . LYS A 1 94 ? -5.648 26.797 1.945 1 90.12 94 LYS A C 1
ATOM 761 O O . LYS A 1 94 ? -5.086 27.656 1.266 1 90.12 94 LYS A O 1
ATOM 766 N N . TYR A 1 95 ? -5.508 25.484 1.752 1 90.56 95 TYR A N 1
ATOM 767 C CA . TYR A 1 95 ? -4.465 25.016 0.847 1 90.56 95 TYR A CA 1
ATOM 768 C C . TYR A 1 95 ? -5.07 24.266 -0.337 1 90.56 95 TYR A C 1
ATOM 770 O O . TYR A 1 95 ? -4.359 23.578 -1.076 1 90.56 95 TYR A O 1
ATOM 778 N N . GLU A 1 96 ? -6.316 24.219 -0.558 1 85.06 96 GLU A N 1
ATOM 779 C CA . GLU A 1 96 ? -7.031 23.516 -1.617 1 85.06 96 GLU A CA 1
ATOM 780 C C . GLU A 1 96 ? -6.43 23.828 -2.986 1 85.06 96 GLU A C 1
ATOM 782 O O . GLU A 1 96 ? -6.285 22.922 -3.82 1 85.06 96 GLU A O 1
ATOM 787 N N . LYS A 1 97 ? -5.953 24.938 -3.26 1 83.88 97 LYS A N 1
ATOM 788 C CA . LYS A 1 97 ? -5.449 25.297 -4.586 1 83.88 97 LYS A CA 1
ATOM 789 C C . LYS A 1 97 ? -3.924 25.312 -4.609 1 83.88 97 LYS A C 1
ATOM 791 O O . LYS A 1 97 ? -3.316 25.562 -5.648 1 83.88 97 LYS A O 1
ATOM 796 N N . LYS A 1 98 ? -3.391 24.875 -3.549 1 86.5 98 LYS A N 1
ATOM 797 C CA . LYS A 1 98 ? -1.939 25.016 -3.469 1 86.5 98 LYS A CA 1
ATOM 798 C C . LYS A 1 98 ? -1.254 23.656 -3.494 1 86.5 98 LYS A C 1
ATOM 800 O O . LYS A 1 98 ? -0.094 23.547 -3.896 1 86.5 98 LYS A O 1
ATOM 805 N N . VAL A 1 99 ? -1.969 22.594 -3.09 1 82 99 VAL A N 1
ATOM 806 C CA . VAL A 1 99 ? -1.394 21.266 -3.031 1 82 99 VAL A CA 1
ATOM 807 C C . VAL A 1 99 ? -2.23 20.297 -3.877 1 82 99 VAL A C 1
ATOM 809 O O . VAL A 1 99 ? -3.449 20.219 -3.709 1 82 99 VAL A O 1
ATOM 812 N N . ALA A 1 100 ? -1.57 19.703 -4.848 1 78.69 100 ALA A N 1
ATOM 813 C CA . ALA A 1 100 ? -2.262 18.75 -5.711 1 78.69 100 ALA A CA 1
ATOM 814 C C . ALA A 1 100 ? -2.83 17.578 -4.902 1 78.69 100 ALA A C 1
ATOM 816 O O . ALA A 1 100 ? -2.174 17.078 -3.992 1 78.69 100 ALA A O 1
ATOM 817 N N . ASP A 1 101 ? -4.125 17.219 -5.168 1 81.06 101 ASP A N 1
ATOM 818 C CA . ASP A 1 101 ? -4.766 16.047 -4.59 1 81.06 101 ASP A CA 1
ATOM 819 C C . ASP A 1 101 ? -4.82 16.141 -3.064 1 81.06 101 ASP A C 1
ATOM 821 O O . ASP A 1 101 ? -4.652 15.148 -2.365 1 81.06 101 ASP A O 1
ATOM 825 N N . PHE A 1 102 ? -5 17.391 -2.576 1 83.56 102 PHE A N 1
ATOM 826 C CA . PHE A 1 102 ? -4.906 17.672 -1.148 1 83.56 102 PHE A CA 1
ATOM 827 C C . PHE A 1 102 ? -5.977 16.906 -0.377 1 83.56 102 PHE A C 1
ATOM 829 O O . PHE A 1 102 ? -5.805 16.609 0.809 1 83.56 102 PHE A O 1
ATOM 836 N N . ASN A 1 103 ? -7.047 16.547 -1.072 1 82.31 103 ASN A N 1
ATOM 837 C CA . ASN A 1 103 ? -8.172 15.953 -0.35 1 82.31 103 ASN A CA 1
ATOM 838 C C . ASN A 1 103 ? -8.266 14.453 -0.607 1 82.31 103 ASN A C 1
ATOM 840 O O . ASN A 1 103 ? -9.219 13.805 -0.166 1 82.31 103 ASN A O 1
ATOM 844 N N . PHE A 1 104 ? -7.355 13.977 -1.237 1 83.88 104 PHE A N 1
ATOM 845 C CA . PHE A 1 104 ? -7.371 12.539 -1.514 1 83.88 104 PHE A CA 1
ATOM 846 C C . PHE A 1 104 ? -7.027 11.742 -0.26 1 83.88 104 PHE A C 1
ATOM 848 O O . PHE A 1 104 ? -6.234 12.195 0.57 1 83.88 104 PHE A O 1
ATOM 855 N N . GLY A 1 105 ? -7.609 10.609 -0.116 1 87.62 105 GLY A N 1
ATOM 856 C CA . GLY A 1 105 ? -7.305 9.711 0.991 1 87.62 105 GLY A CA 1
ATOM 857 C C . GLY A 1 105 ? -5.902 9.141 0.924 1 87.62 105 GLY A C 1
ATOM 858 O O . GLY A 1 105 ? -5.438 8.75 -0.149 1 87.62 105 GLY A O 1
ATOM 859 N N . THR A 1 106 ? -5.32 9.07 2.039 1 92.94 106 THR A N 1
ATOM 860 C CA . THR A 1 106 ? -3.945 8.602 2.16 1 92.94 106 THR A CA 1
ATOM 861 C C . THR A 1 106 ? -3.748 7.844 3.473 1 92.94 106 THR A C 1
ATOM 863 O O . THR A 1 106 ? -4.371 8.172 4.484 1 92.94 106 THR A O 1
ATOM 866 N N . LEU A 1 107 ? -2.938 6.84 3.432 1 95.88 107 LEU A N 1
ATOM 867 C CA . LEU A 1 107 ? -2.607 6.117 4.656 1 95.88 107 LEU A CA 1
ATOM 868 C C . LEU A 1 107 ? -1.377 6.719 5.328 1 95.88 107 LEU A C 1
ATOM 870 O O . LEU A 1 107 ? -0.442 7.148 4.648 1 95.88 107 LEU A O 1
ATOM 874 N N . ILE A 1 108 ? -1.383 6.742 6.621 1 97.31 108 ILE A N 1
ATOM 875 C CA . ILE A 1 108 ? -0.227 7.176 7.395 1 97.31 108 ILE A CA 1
ATOM 876 C C . ILE A 1 108 ? -0.035 6.254 8.602 1 97.31 108 ILE A C 1
ATOM 878 O O . ILE A 1 108 ? -1.006 5.719 9.141 1 97.31 108 ILE A O 1
ATOM 882 N N . ARG A 1 109 ? 1.188 6.047 8.922 1 97.75 109 ARG A N 1
ATOM 883 C CA . ARG A 1 109 ? 1.465 5.328 10.156 1 97.75 109 ARG A CA 1
ATOM 884 C C . ARG A 1 109 ? 0.96 6.109 11.367 1 97.75 109 ARG A C 1
ATOM 886 O O . ARG A 1 109 ? 1.236 7.305 11.5 1 97.75 109 ARG A O 1
ATOM 893 N N . THR A 1 110 ? 0.266 5.43 12.266 1 97.81 110 THR A N 1
ATOM 894 C CA . THR A 1 110 ? -0.213 6.09 13.477 1 97.81 110 THR A CA 1
ATOM 895 C C . THR A 1 110 ? 0.956 6.48 14.375 1 97.81 110 THR A C 1
ATOM 897 O O . THR A 1 110 ? 0.974 7.582 14.93 1 97.81 110 THR A O 1
ATOM 900 N N . ASP A 1 111 ? 1.834 5.559 14.523 1 98.25 111 ASP A N 1
ATOM 901 C CA . ASP A 1 111 ? 3.082 5.762 15.258 1 98.25 111 ASP A CA 1
ATOM 902 C C . ASP A 1 111 ? 4.281 5.734 14.312 1 98.25 111 ASP A C 1
ATOM 904 O O . ASP A 1 111 ? 4.52 4.734 13.633 1 98.25 111 ASP A O 1
ATOM 908 N N . ALA A 1 112 ? 5.051 6.77 14.25 1 97.75 112 ALA A N 1
ATOM 909 C CA . ALA A 1 112 ? 6.156 6.926 13.305 1 97.75 112 ALA A CA 1
ATOM 910 C C . ALA A 1 112 ? 7.312 5.996 13.656 1 97.75 112 ALA A C 1
ATOM 912 O O . ALA A 1 112 ? 8.227 5.805 12.852 1 97.75 112 ALA A O 1
ATOM 913 N N . SER A 1 113 ? 7.277 5.414 14.758 1 96.88 113 SER A N 1
ATOM 914 C CA . SER A 1 113 ? 8.398 4.598 15.219 1 96.88 113 SER A CA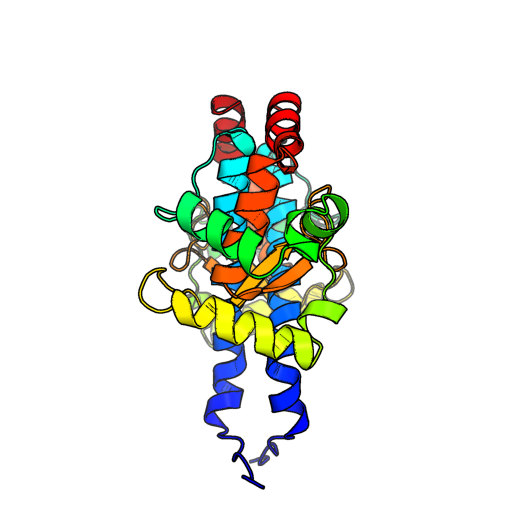 1
ATOM 915 C C . SER A 1 113 ? 8.312 3.18 14.664 1 96.88 113 SER A C 1
ATOM 917 O O . SER A 1 113 ? 9.227 2.373 14.867 1 96.88 113 SER A O 1
ATOM 919 N N . ASP A 1 114 ? 7.168 2.895 13.992 1 95.44 114 ASP A N 1
ATOM 920 C CA . ASP A 1 114 ? 6.984 1.552 13.445 1 95.44 114 ASP A CA 1
ATOM 921 C C . ASP A 1 114 ? 6.531 1.604 11.992 1 95.44 114 ASP A C 1
ATOM 923 O O . ASP A 1 114 ? 6.238 2.682 11.469 1 95.44 114 ASP A O 1
ATOM 927 N N . GLU A 1 115 ? 6.512 0.469 11.422 1 94.31 115 GLU A N 1
ATOM 928 C CA . GLU A 1 115 ? 6.102 0.357 10.023 1 94.31 115 GLU A CA 1
ATOM 929 C C . GLU A 1 115 ? 4.586 0.29 9.898 1 94.31 115 GLU A C 1
ATOM 931 O O . GLU A 1 115 ? 3.867 0.358 10.898 1 94.31 115 GLU A O 1
ATOM 936 N N . TYR A 1 116 ? 4.082 0.294 8.602 1 94.88 116 TYR A N 1
ATOM 937 C CA . TYR A 1 116 ? 2.66 0.135 8.328 1 94.88 116 TYR A CA 1
ATOM 938 C C . TYR A 1 116 ? 2.168 -1.235 8.781 1 94.88 116 TYR A C 1
ATOM 94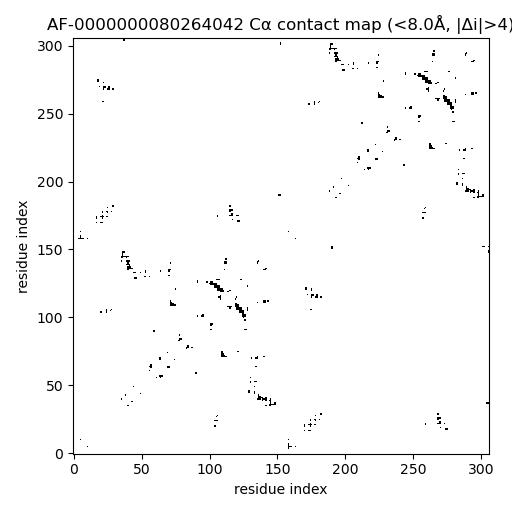0 O O . TYR A 1 116 ? 2.717 -2.264 8.375 1 94.88 116 TYR A O 1
ATOM 948 N N . THR A 1 117 ? 1.157 -1.287 9.617 1 93.94 117 THR A N 1
ATOM 949 C CA . THR A 1 117 ? 0.432 -2.49 10.008 1 93.94 117 THR A CA 1
ATOM 950 C C . THR A 1 117 ? -1.062 -2.207 10.125 1 93.94 117 THR A C 1
ATOM 952 O O . THR A 1 117 ? -1.488 -1.053 10.047 1 93.94 117 THR A O 1
ATOM 955 N N . GLN A 1 118 ? -1.806 -3.229 10.305 1 90.81 118 GLN A N 1
ATOM 956 C CA . GLN A 1 118 ? -3.246 -3.059 10.461 1 90.81 118 GLN A CA 1
ATOM 957 C C . GLN A 1 118 ? -3.574 -2.211 11.68 1 90.81 118 GLN A C 1
ATOM 959 O O . GLN A 1 118 ? -4.539 -1.442 11.672 1 90.81 118 GLN A O 1
ATOM 964 N N . SER A 1 119 ? -2.727 -2.355 12.719 1 94 119 SER A N 1
ATOM 965 C CA . SER A 1 119 ? -2.996 -1.646 13.969 1 94 119 SER A CA 1
ATOM 966 C C . SER A 1 119 ? -2.248 -0.319 14.016 1 94 119 SER A C 1
ATOM 968 O O . SER A 1 119 ? -2.469 0.488 14.922 1 94 119 SER A O 1
ATOM 970 N N . ASN A 1 120 ? -1.342 -0.102 13.047 1 97.06 120 ASN A N 1
ATOM 971 C CA . ASN A 1 120 ? -0.536 1.115 13.055 1 97.06 120 ASN A CA 1
ATOM 972 C C . ASN A 1 120 ? -0.711 1.909 11.766 1 97.06 120 ASN A C 1
ATOM 974 O O . ASN A 1 120 ? 0.272 2.33 11.156 1 97.06 120 ASN A O 1
ATOM 978 N N . THR A 1 121 ? -1.875 2.018 11.336 1 96.31 121 THR A N 1
ATOM 979 C CA . THR A 1 121 ? -2.176 2.744 10.109 1 96.31 121 THR A CA 1
ATOM 980 C C . THR A 1 121 ? -3.561 3.383 10.18 1 96.31 121 THR A C 1
ATOM 982 O O . THR A 1 121 ? -4.527 2.732 10.586 1 96.31 121 THR A O 1
ATOM 985 N N . ILE A 1 122 ? -3.709 4.547 9.867 1 94.81 122 ILE A N 1
ATOM 986 C CA . ILE A 1 122 ? -5 5.219 9.781 1 94.81 122 ILE A CA 1
ATOM 987 C C . ILE A 1 122 ? -5.121 5.945 8.445 1 94.81 122 ILE A C 1
ATOM 989 O O . ILE A 1 122 ? -4.145 6.062 7.707 1 94.81 122 ILE A O 1
ATOM 993 N N . PHE A 1 123 ? -6.367 6.367 8.242 1 93.31 123 PHE A N 1
ATOM 994 C CA . PHE A 1 123 ? -6.684 7.09 7.012 1 93.31 123 PHE A CA 1
ATOM 995 C C . PHE A 1 123 ? -6.844 8.578 7.289 1 93.31 123 PHE A C 1
ATOM 997 O O . PHE A 1 123 ? -7.449 8.969 8.289 1 93.31 123 PHE A O 1
ATOM 1004 N N . LEU A 1 124 ? -6.254 9.422 6.406 1 93.88 124 LEU A N 1
ATOM 1005 C CA . LEU A 1 124 ? -6.434 10.875 6.438 1 93.88 124 LEU A CA 1
ATOM 1006 C C . LEU A 1 124 ? -6.277 11.469 5.043 1 93.88 124 LEU A C 1
ATOM 1008 O O . LEU A 1 124 ? -6.121 10.734 4.062 1 93.88 124 LEU A O 1
ATOM 1012 N N . THR A 1 125 ? -6.406 12.75 4.949 1 92.69 125 THR A N 1
ATOM 1013 C CA . THR A 1 125 ? -6.23 13.383 3.652 1 92.69 125 THR A CA 1
ATOM 1014 C C . THR A 1 125 ? -4.746 13.531 3.32 1 92.69 125 THR A C 1
ATOM 1016 O O . THR A 1 125 ? -3.9 13.516 4.215 1 92.69 125 THR A O 1
ATOM 1019 N N . ARG A 1 126 ? -4.438 13.734 2.057 1 93.38 126 ARG A N 1
ATOM 1020 C CA . ARG A 1 126 ? -3.061 13.93 1.607 1 93.38 126 ARG A CA 1
ATOM 1021 C C . ARG A 1 126 ? -2.428 15.141 2.293 1 93.38 126 ARG A C 1
ATOM 1023 O O . ARG A 1 126 ? -1.25 15.109 2.65 1 93.38 126 ARG A O 1
ATOM 1030 N N . PHE A 1 127 ? -3.15 16.188 2.51 1 94.75 127 PHE A N 1
ATOM 1031 C CA . PHE A 1 127 ? -2.607 17.375 3.15 1 94.75 127 PHE A CA 1
ATOM 1032 C C . PHE A 1 127 ? -2.25 17.094 4.605 1 94.75 127 PHE A C 1
ATOM 1034 O O . PHE A 1 127 ? -1.18 17.484 5.074 1 94.75 127 PHE A O 1
ATOM 1041 N N . GLN A 1 128 ? -3.156 16.453 5.281 1 95.69 128 GLN A N 1
ATOM 1042 C CA . GLN A 1 128 ? -2.863 16.078 6.66 1 95.69 128 GLN A CA 1
ATOM 1043 C C . GLN A 1 128 ? -1.603 15.227 6.742 1 95.69 128 GLN A C 1
ATOM 1045 O O . GLN A 1 128 ? -0.796 15.391 7.66 1 95.69 128 GLN A O 1
ATOM 1050 N N . PHE A 1 129 ? -1.496 14.352 5.758 1 96.5 129 PHE A N 1
ATOM 1051 C CA . PHE A 1 129 ? -0.298 13.523 5.66 1 96.5 129 PHE A CA 1
ATOM 1052 C C . PHE A 1 129 ? 0.954 14.391 5.598 1 96.5 129 PHE A C 1
ATOM 1054 O O . PHE A 1 129 ? 1.905 14.172 6.352 1 96.5 129 PHE A O 1
ATOM 1061 N N . TYR A 1 130 ? 0.943 15.352 4.75 1 96.31 130 TYR A N 1
ATOM 1062 C CA . TYR A 1 130 ? 2.096 16.234 4.602 1 96.31 130 TYR A CA 1
ATOM 1063 C C . TYR A 1 130 ? 2.381 16.984 5.902 1 96.31 130 TYR A C 1
ATOM 1065 O O . TYR A 1 130 ? 3.539 17.109 6.309 1 96.31 130 TYR A O 1
ATOM 1073 N N . VAL A 1 131 ? 1.359 17.422 6.562 1 97.25 131 VAL A N 1
ATOM 1074 C CA . VAL A 1 131 ? 1.55 18.172 7.797 1 97.25 131 VAL A CA 1
ATOM 1075 C C . VAL A 1 131 ? 2.289 17.312 8.82 1 97.25 131 VAL A C 1
ATOM 1077 O O . VAL A 1 131 ? 3.32 17.734 9.359 1 97.25 131 VAL A O 1
ATOM 1080 N N . PHE A 1 132 ? 1.822 16.094 9.039 1 97.94 132 PHE A N 1
ATOM 1081 C CA . PHE A 1 132 ? 2.41 15.219 10.047 1 97.94 132 PHE A CA 1
ATOM 1082 C C . PHE A 1 132 ? 3.799 14.766 9.617 1 97.94 132 PHE A C 1
ATOM 1084 O O . PHE A 1 132 ? 4.734 14.766 10.422 1 97.94 132 PHE A O 1
ATOM 1091 N N . GLU A 1 133 ? 3.945 14.406 8.414 1 97.88 133 GLU A N 1
ATOM 1092 C CA . GLU A 1 133 ? 5.207 13.82 7.977 1 97.88 133 GLU A CA 1
ATOM 1093 C C . GLU A 1 133 ? 6.305 14.875 7.883 1 97.88 133 GLU A C 1
ATOM 1095 O O . GLU A 1 133 ? 7.473 14.594 8.148 1 97.88 133 GLU A O 1
ATOM 1100 N N . ILE A 1 134 ? 5.941 16.109 7.438 1 97.75 134 ILE A N 1
ATOM 1101 C CA . ILE A 1 134 ? 6.926 17.172 7.484 1 97.75 134 ILE A CA 1
ATOM 1102 C C . ILE A 1 134 ? 7.383 17.391 8.922 1 97.75 134 ILE A C 1
ATOM 1104 O O . ILE A 1 134 ? 8.586 17.484 9.195 1 97.75 134 ILE A O 1
ATOM 1108 N N . ALA A 1 135 ? 6.43 17.484 9.836 1 98.19 135 ALA A N 1
ATOM 1109 C CA . ALA A 1 135 ? 6.754 17.656 11.25 1 98.19 135 ALA A CA 1
ATOM 1110 C C . ALA A 1 135 ? 7.633 16.516 11.758 1 98.19 135 ALA A C 1
ATOM 1112 O O . ALA A 1 135 ? 8.609 16.75 12.469 1 98.19 135 ALA A O 1
ATOM 1113 N N . ARG A 1 136 ? 7.297 15.281 11.422 1 98.31 136 ARG A N 1
ATOM 1114 C CA . ARG A 1 136 ? 8.055 14.109 11.844 1 98.31 136 ARG A CA 1
ATOM 1115 C C . ARG A 1 136 ? 9.477 14.141 11.281 1 98.31 136 ARG A C 1
ATOM 1117 O O . ARG A 1 136 ? 10.438 13.852 12 1 98.31 136 ARG A O 1
ATOM 1124 N N . CYS A 1 137 ? 9.594 14.5 10.078 1 97.69 137 CYS A N 1
ATOM 1125 C CA . CYS A 1 137 ? 10.891 14.547 9.422 1 97.69 137 CYS A CA 1
ATOM 1126 C C . CYS A 1 137 ? 11.773 15.633 10.039 1 97.69 137 CYS A C 1
ATOM 1128 O O . CYS A 1 137 ? 12.945 15.391 10.32 1 97.69 137 CYS A O 1
ATOM 1130 N N . ARG A 1 138 ? 11.227 16.75 10.258 1 96.75 138 ARG A N 1
ATOM 1131 C CA . ARG A 1 138 ? 12 17.844 10.828 1 96.75 138 ARG A CA 1
ATOM 1132 C C . ARG A 1 138 ? 12.484 17.5 12.234 1 96.75 138 ARG A C 1
ATOM 1134 O O . ARG A 1 138 ? 13.516 18.016 12.68 1 96.75 138 ARG A O 1
ATOM 1141 N N . ARG A 1 139 ? 11.852 16.609 12.906 1 97.12 139 ARG A N 1
ATOM 1142 C CA . ARG A 1 139 ? 12.18 16.219 14.273 1 97.12 139 ARG A CA 1
ATOM 1143 C C . ARG A 1 139 ? 13.023 14.953 14.305 1 97.12 139 ARG A C 1
ATOM 1145 O O . ARG A 1 139 ? 13.312 14.414 15.375 1 97.12 139 ARG A O 1
ATOM 1152 N N . GLY A 1 140 ? 13.234 14.43 13.086 1 97 140 GLY A N 1
ATOM 1153 C CA . GLY A 1 140 ? 14.086 13.258 12.961 1 97 140 GLY A CA 1
ATOM 1154 C C . GLY A 1 140 ? 13.383 11.961 13.328 1 97 140 GLY A C 1
ATOM 1155 O O . GLY A 1 140 ? 14.039 10.953 13.609 1 97 140 GLY A O 1
ATOM 1156 N N . MET A 1 141 ? 12.141 11.953 13.352 1 97.56 141 MET A N 1
ATOM 1157 C CA . MET A 1 141 ? 11.391 10.797 13.836 1 97.56 141 MET A CA 1
ATOM 1158 C C . MET A 1 141 ? 11.43 9.656 12.828 1 97.56 141 MET A C 1
ATOM 1160 O O . MET A 1 141 ? 11.164 8.5 13.18 1 97.56 141 MET A O 1
ATOM 1164 N N . ASN A 1 142 ? 11.758 9.953 11.586 1 97.44 142 ASN A N 1
ATOM 1165 C CA . ASN A 1 142 ? 11.805 8.922 10.547 1 97.44 142 ASN A CA 1
ATOM 1166 C C . ASN A 1 142 ? 13.234 8.531 10.211 1 97.44 142 ASN A C 1
ATOM 1168 O O . ASN A 1 142 ? 13.469 7.691 9.336 1 97.44 142 ASN A O 1
ATOM 1172 N N . ASP A 1 143 ? 14.219 9.039 10.906 1 96.56 143 ASP A N 1
ATOM 1173 C CA . ASP A 1 143 ? 15.617 8.836 10.555 1 96.56 143 ASP A CA 1
ATOM 1174 C C . ASP A 1 143 ? 16.031 7.387 10.781 1 96.56 143 ASP A C 1
ATOM 1176 O O . ASP A 1 143 ? 17 6.914 10.188 1 96.56 143 ASP A O 1
ATOM 1180 N N . TRP A 1 144 ? 15.281 6.738 11.641 1 95.31 144 TRP A N 1
ATOM 1181 C CA . TRP A 1 144 ? 15.617 5.348 11.922 1 95.31 144 TRP A CA 1
ATOM 1182 C C . TRP A 1 144 ? 15.469 4.484 10.68 1 95.31 144 TRP A C 1
ATOM 1184 O O . TRP A 1 144 ? 16.125 3.441 10.555 1 95.31 144 TRP A O 1
ATOM 1194 N N . ILE A 1 145 ? 14.672 4.836 9.727 1 93.75 145 ILE A N 1
ATOM 1195 C CA . ILE A 1 145 ? 14.375 4.039 8.539 1 93.75 145 ILE A CA 1
ATOM 1196 C C . ILE A 1 145 ? 15.617 3.963 7.652 1 93.75 145 ILE A C 1
ATOM 1198 O O . ILE A 1 145 ? 16 2.879 7.207 1 93.75 145 ILE A O 1
ATOM 1202 N N . SER A 1 146 ? 16.188 5.113 7.41 1 92.56 146 SER A N 1
ATOM 1203 C CA . SER A 1 146 ? 17.422 5.121 6.621 1 92.56 146 SER A CA 1
ATOM 1204 C C . SER A 1 146 ? 18.547 4.379 7.34 1 92.56 146 SER A C 1
ATOM 1206 O O . SER A 1 146 ? 19.344 3.688 6.703 1 92.56 146 SER A O 1
ATOM 1208 N N . ALA A 1 147 ? 18.656 4.547 8.617 1 90.88 147 ALA A N 1
ATOM 1209 C CA . ALA A 1 147 ? 19.672 3.85 9.398 1 90.88 147 ALA A CA 1
ATOM 1210 C C . ALA A 1 147 ? 19.484 2.338 9.312 1 90.88 147 ALA A C 1
ATOM 1212 O O . ALA A 1 147 ? 20.469 1.598 9.172 1 90.88 147 ALA A O 1
ATOM 1213 N N . GLN A 1 148 ? 18.297 1.923 9.32 1 88.38 148 GLN A N 1
ATOM 1214 C CA . GLN A 1 148 ? 17.969 0.5 9.242 1 88.38 148 GLN A CA 1
ATOM 1215 C C . GLN A 1 148 ? 18.281 -0.054 7.855 1 88.38 148 GLN A C 1
ATOM 1217 O O . GLN A 1 148 ? 18.75 -1.184 7.723 1 88.38 148 GLN A O 1
ATOM 1222 N N . ALA A 1 149 ? 17.906 0.664 6.863 1 83.69 149 ALA A N 1
ATOM 1223 C CA . ALA A 1 149 ? 18.141 0.234 5.488 1 83.69 149 ALA A CA 1
ATOM 1224 C C . ALA A 1 149 ? 19.641 0.063 5.219 1 83.69 149 ALA A C 1
ATOM 1226 O O . ALA A 1 149 ? 20.047 -0.853 4.5 1 83.69 149 ALA A O 1
ATOM 1227 N N . LYS A 1 150 ? 20.484 0.855 5.762 1 80.81 150 LYS A N 1
ATOM 1228 C CA . LYS A 1 150 ? 21.938 0.8 5.586 1 80.81 150 LYS A CA 1
ATOM 1229 C C . LYS A 1 150 ? 22.531 -0.396 6.32 1 80.81 150 LYS A C 1
ATOM 1231 O O . LYS A 1 150 ? 23.531 -0.959 5.887 1 80.81 150 LYS A O 1
ATOM 1236 N N . LYS A 1 151 ? 21.859 -0.717 7.383 1 75.94 151 LYS A N 1
ATOM 1237 C CA . LYS A 1 151 ? 22.375 -1.854 8.141 1 75.94 151 LYS A CA 1
ATOM 1238 C C . LYS A 1 151 ? 22.078 -3.17 7.43 1 75.94 151 LYS A C 1
ATOM 1240 O O . LYS A 1 151 ? 22.859 -4.117 7.512 1 75.94 151 LYS A O 1
ATOM 1245 N N . SER A 1 152 ? 20.922 -3.334 6.816 1 65.31 152 SER A N 1
ATOM 1246 C CA . SER A 1 152 ? 20.531 -4.57 6.156 1 65.31 152 SER A CA 1
ATOM 1247 C C . SER A 1 152 ? 21.234 -4.734 4.812 1 65.31 152 SER A C 1
ATOM 1249 O O . SER A 1 152 ? 21.172 -5.805 4.203 1 65.31 152 SER A O 1
ATOM 1251 N N . SER A 1 153 ? 21.781 -3.666 4.164 1 58.09 153 SER A N 1
ATOM 1252 C CA . SER A 1 153 ? 22.5 -3.771 2.904 1 58.09 153 SER A CA 1
ATOM 1253 C C . SER A 1 153 ? 23.953 -4.188 3.137 1 58.09 153 SER A C 1
ATOM 1255 O O . SER A 1 153 ? 24.531 -3.873 4.176 1 58.09 153 SER A O 1
ATOM 1257 N N . MET B 1 1 ? -33.781 -12.281 -10.625 1 27.31 1 MET B N 1
ATOM 1258 C CA . MET B 1 1 ? -33.438 -10.906 -10.961 1 27.31 1 MET B CA 1
ATOM 1259 C C . MET B 1 1 ? -33.219 -10.078 -9.695 1 27.31 1 MET B C 1
ATOM 1261 O O . MET B 1 1 ? -34.125 -9.328 -9.289 1 27.31 1 MET B O 1
ATOM 1265 N N . SER B 1 2 ? -32.688 -10.617 -8.672 1 31 2 SER B N 1
ATOM 1266 C CA . SER B 1 2 ? -32.688 -10.242 -7.262 1 31 2 SER B CA 1
ATOM 1267 C C . SER B 1 2 ? -32.188 -8.812 -7.074 1 31 2 SER B C 1
ATOM 1269 O O . SER B 1 2 ? -31.141 -8.43 -7.617 1 31 2 SER B O 1
ATOM 1271 N N . LEU B 1 3 ? -33.062 -7.848 -7.023 1 34.25 3 LEU B N 1
ATOM 1272 C CA . LEU B 1 3 ? -33.062 -6.434 -6.66 1 34.25 3 LEU B CA 1
ATOM 1273 C C . LEU B 1 3 ? -32.094 -6.168 -5.516 1 34.25 3 LEU B C 1
ATOM 1275 O O . LEU B 1 3 ? -32.406 -6.461 -4.359 1 34.25 3 LEU B O 1
ATOM 1279 N N . ASP B 1 4 ? -31 -6.695 -5.5 1 38.09 4 ASP B N 1
ATOM 1280 C CA . ASP B 1 4 ? -30.094 -6.648 -4.359 1 38.09 4 ASP B CA 1
ATOM 1281 C C . ASP B 1 4 ? -30.062 -5.258 -3.734 1 38.09 4 ASP B C 1
ATOM 1283 O O . ASP B 1 4 ? -29.719 -4.277 -4.402 1 38.09 4 ASP B O 1
ATOM 1287 N N . THR B 1 5 ? -30.984 -4.969 -2.883 1 39.72 5 THR B N 1
ATOM 1288 C CA . THR B 1 5 ? -31.359 -3.879 -1.997 1 39.72 5 THR B CA 1
ATOM 1289 C C . THR B 1 5 ? -30.141 -3.186 -1.419 1 39.72 5 THR B C 1
ATOM 1291 O O . THR B 1 5 ? -29.281 -3.832 -0.8 1 39.72 5 THR B O 1
ATOM 1294 N N . PHE B 1 6 ? -29.75 -2.125 -1.994 1 40.97 6 PHE B N 1
ATOM 1295 C CA . PHE B 1 6 ? -28.734 -1.221 -1.476 1 40.97 6 PHE B CA 1
ATOM 1296 C C . PHE B 1 6 ? -28.891 -1.024 0.027 1 40.97 6 PHE B C 1
ATOM 1298 O O . PHE B 1 6 ? -29.953 -0.611 0.492 1 40.97 6 PHE B O 1
ATOM 1305 N N . ASP B 1 7 ? -28.438 -1.779 0.809 1 45.59 7 ASP B N 1
ATOM 1306 C CA . ASP B 1 7 ? -28.453 -1.59 2.256 1 45.59 7 ASP B CA 1
ATOM 1307 C C . ASP B 1 7 ? -27.672 -0.344 2.658 1 45.59 7 ASP B C 1
ATOM 1309 O O . ASP B 1 7 ? -26.469 -0.248 2.391 1 45.59 7 ASP B O 1
ATOM 1313 N N . PRO B 1 8 ? -28.25 0.789 2.809 1 50.41 8 PRO B N 1
ATOM 1314 C CA . PRO B 1 8 ? -27.672 2.041 3.295 1 50.41 8 PRO B CA 1
ATOM 1315 C C . PRO B 1 8 ? -26.516 1.815 4.266 1 50.41 8 PRO B C 1
ATOM 1317 O O . PRO B 1 8 ? -25.594 2.629 4.324 1 50.41 8 PRO B O 1
ATOM 1320 N N . ASN B 1 9 ? -26.656 0.793 5.012 1 49.75 9 ASN B N 1
ATOM 1321 C CA . ASN B 1 9 ? -25.578 0.442 5.93 1 49.75 9 ASN B CA 1
ATOM 1322 C C . ASN B 1 9 ? -24.312 0.038 5.184 1 49.75 9 ASN B C 1
ATOM 1324 O O . ASN B 1 9 ? -23.203 0.218 5.688 1 49.75 9 ASN B O 1
ATOM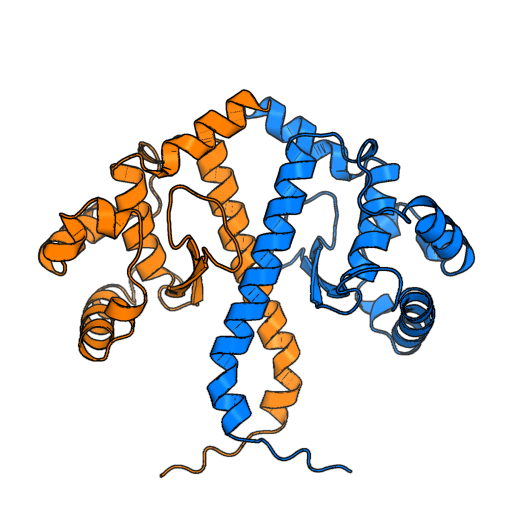 1328 N N . GLN B 1 10 ? -24.5 -0.35 3.949 1 52.12 10 GLN B N 1
ATOM 1329 C CA . GLN B 1 10 ? -23.328 -0.755 3.162 1 52.12 10 GLN B CA 1
ATOM 1330 C C . GLN B 1 10 ? -22.562 0.46 2.645 1 52.12 10 GLN B C 1
ATOM 1332 O O . GLN B 1 10 ? -21.328 0.464 2.629 1 52.12 10 GLN B O 1
ATOM 1337 N N . ALA B 1 11 ? -23.359 1.468 2.207 1 52.66 11 ALA B N 1
ATOM 1338 C CA . ALA B 1 11 ? -22.781 2.734 1.767 1 52.66 11 ALA B CA 1
ATOM 1339 C C . ALA B 1 11 ? -21.969 3.391 2.889 1 52.66 11 ALA B C 1
ATOM 1341 O O . ALA B 1 11 ? -20.906 3.963 2.646 1 52.66 11 ALA B O 1
ATOM 1342 N N . GLN B 1 12 ? -22.578 3.438 4.164 1 53.47 12 GLN B N 1
ATOM 1343 C CA . GLN B 1 12 ? -21.938 4.047 5.32 1 53.47 12 GLN B CA 1
ATOM 1344 C C . GLN B 1 12 ? -20.625 3.342 5.652 1 53.47 12 GLN B C 1
ATOM 1346 O O . GLN B 1 12 ? -19.672 3.971 6.133 1 53.47 12 GLN B O 1
ATOM 1351 N N . ASN B 1 13 ? -20.609 2.006 5.234 1 63.31 13 ASN B N 1
ATOM 1352 C CA . ASN B 1 13 ? -19.453 1.212 5.629 1 63.31 13 ASN B CA 1
ATOM 1353 C C . ASN B 1 13 ? -18.391 1.201 4.535 1 63.31 13 ASN B C 1
ATOM 1355 O O . ASN B 1 13 ? -17.297 0.655 4.73 1 63.31 13 ASN B O 1
ATOM 1359 N N . LEU B 1 14 ? -18.703 2.027 3.471 1 73.69 14 LEU B N 1
ATOM 1360 C CA . LEU B 1 14 ? -17.828 1.963 2.305 1 73.69 14 LEU B CA 1
ATOM 1361 C C . LEU B 1 14 ? -16.469 2.586 2.609 1 73.69 14 LEU B C 1
ATOM 1363 O O . LEU B 1 14 ? -15.43 1.989 2.318 1 73.69 14 LEU B O 1
ATOM 1367 N N . PRO B 1 15 ? -16.516 3.715 3.355 1 74.69 15 PRO B N 1
ATOM 1368 C CA . PRO B 1 15 ? -15.203 4.297 3.66 1 74.69 15 PRO B CA 1
ATOM 1369 C C . PRO B 1 15 ? -14.352 3.4 4.559 1 74.69 15 PRO B C 1
ATOM 1371 O O . PRO B 1 15 ? -13.133 3.326 4.383 1 74.69 15 PRO B O 1
ATOM 1374 N N . GLU B 1 16 ? -14.992 2.779 5.426 1 80.75 16 GLU B N 1
ATOM 1375 C CA . GLU B 1 16 ? -14.258 1.894 6.328 1 80.75 16 GLU B CA 1
ATOM 1376 C C . GLU B 1 16 ? -13.742 0.661 5.59 1 80.75 16 GLU B C 1
ATOM 1378 O O . GLU B 1 16 ? -12.617 0.211 5.832 1 80.75 16 GLU B O 1
ATOM 1383 N N . ILE B 1 17 ? -14.539 0.174 4.773 1 80.38 17 ILE B N 1
ATOM 1384 C CA . ILE B 1 17 ? -14.141 -0.984 3.984 1 80.38 17 ILE B CA 1
ATOM 1385 C C . ILE B 1 17 ? -12.969 -0.61 3.08 1 80.38 17 ILE B C 1
ATOM 1387 O O . ILE B 1 17 ? -11.977 -1.346 2.996 1 80.38 17 ILE B O 1
ATOM 1391 N N . GLU B 1 18 ? -13.094 0.532 2.465 1 82.5 18 GLU B N 1
ATOM 1392 C CA . GLU B 1 18 ? -12.023 1.023 1.602 1 82.5 18 GLU B CA 1
ATOM 1393 C C . GLU B 1 18 ? -10.719 1.162 2.371 1 82.5 18 GLU B C 1
ATOM 1395 O O . GLU B 1 18 ? -9.664 0.74 1.895 1 82.5 18 GLU B O 1
ATOM 1400 N N . LYS B 1 19 ? -10.82 1.696 3.531 1 86.94 19 LYS B N 1
ATOM 1401 C CA . LYS B 1 19 ? -9.648 1.86 4.379 1 86.94 19 LYS B CA 1
ATOM 1402 C C . LYS B 1 19 ? -9.031 0.51 4.73 1 86.94 19 LYS B C 1
ATOM 1404 O O . LYS B 1 19 ? -7.82 0.317 4.59 1 86.94 19 LYS B O 1
ATOM 1409 N N . GLN B 1 20 ? -9.828 -0.406 5.117 1 88.12 20 GLN B N 1
ATOM 1410 C CA . GLN B 1 20 ? -9.32 -1.708 5.535 1 88.12 20 GLN B CA 1
ATOM 1411 C C . GLN B 1 20 ? -8.617 -2.424 4.383 1 88.12 20 GLN B C 1
ATOM 1413 O O . GLN B 1 20 ? -7.555 -3.02 4.566 1 88.12 20 GLN B O 1
ATOM 1418 N N . ILE B 1 21 ? -9.234 -2.293 3.27 1 88.44 21 ILE B N 1
ATOM 1419 C CA . ILE B 1 21 ? -8.641 -2.926 2.1 1 88.44 21 ILE B CA 1
ATOM 1420 C C . ILE B 1 21 ? -7.305 -2.256 1.77 1 88.44 21 ILE B C 1
ATOM 1422 O O . ILE B 1 21 ? -6.305 -2.934 1.524 1 88.44 21 ILE B O 1
ATOM 1426 N N . ALA B 1 22 ? -7.297 -0.96 1.771 1 92.62 22 ALA B N 1
ATOM 1427 C CA . ALA B 1 22 ? -6.078 -0.208 1.48 1 92.62 22 ALA B CA 1
ATOM 1428 C C . ALA B 1 22 ? -4.969 -0.554 2.473 1 92.62 22 ALA B C 1
ATOM 1430 O O . ALA B 1 22 ? -3.828 -0.801 2.076 1 92.62 22 ALA B O 1
ATOM 1431 N N . VAL B 1 23 ? -5.27 -0.629 3.684 1 93.06 23 VAL B N 1
ATOM 1432 C CA . VAL B 1 23 ? -4.289 -0.911 4.727 1 93.06 23 VAL B CA 1
ATOM 1433 C C . VAL B 1 23 ? -3.701 -2.305 4.52 1 93.06 23 VAL B C 1
ATOM 1435 O O . VAL B 1 23 ? -2.484 -2.488 4.59 1 93.06 23 VAL B O 1
ATOM 1438 N N . ARG B 1 24 ? -4.559 -3.248 4.273 1 92.38 24 ARG B N 1
ATOM 1439 C CA . ARG B 1 24 ? -4.098 -4.613 4.051 1 92.38 24 ARG B CA 1
ATOM 1440 C C . ARG B 1 24 ? -3.182 -4.691 2.834 1 92.38 24 ARG B C 1
ATOM 1442 O O . ARG B 1 24 ? -2.162 -5.383 2.859 1 92.38 24 ARG B O 1
ATOM 1449 N N . CYS B 1 25 ? -3.57 -4.008 1.844 1 94.06 25 CYS B N 1
ATOM 1450 C CA . CYS B 1 25 ? -2.764 -3.998 0.629 1 94.06 25 CYS B CA 1
ATOM 1451 C C . CYS B 1 25 ? -1.406 -3.352 0.882 1 94.06 25 CYS B C 1
ATOM 1453 O O . CYS B 1 25 ? -0.374 -3.885 0.472 1 94.06 25 CYS B O 1
ATOM 1455 N N . VAL B 1 26 ? -1.413 -2.26 1.531 1 93.69 26 VAL B N 1
ATOM 1456 C CA . VAL B 1 26 ? -0.171 -1.553 1.822 1 93.69 26 VAL B CA 1
ATOM 1457 C C . VAL B 1 26 ? 0.722 -2.418 2.709 1 93.69 26 VAL B C 1
ATOM 1459 O O . VAL B 1 26 ? 1.919 -2.559 2.447 1 93.69 26 VAL B O 1
ATOM 1462 N N . GLU B 1 27 ? 0.167 -2.953 3.74 1 93.88 27 GLU B N 1
ATOM 1463 C CA . GLU B 1 27 ? 0.927 -3.811 4.645 1 93.88 27 GLU B CA 1
ATOM 1464 C C . GLU B 1 27 ? 1.55 -4.988 3.9 1 93.88 27 GLU B C 1
ATOM 1466 O O . GLU B 1 27 ? 2.736 -5.273 4.066 1 93.88 27 GLU B O 1
ATOM 1471 N N . HIS B 1 28 ? 0.769 -5.641 3.139 1 93.5 28 HIS B N 1
ATOM 1472 C CA . HIS B 1 28 ? 1.26 -6.781 2.375 1 93.5 28 HIS B CA 1
ATOM 1473 C C . HIS B 1 28 ? 2.361 -6.363 1.406 1 93.5 28 HIS B C 1
ATOM 1475 O O . HIS B 1 28 ? 3.436 -6.969 1.383 1 93.5 28 HIS B O 1
ATOM 1481 N N . ALA B 1 29 ? 2.084 -5.348 0.629 1 94.94 29 ALA B N 1
ATOM 1482 C CA . ALA B 1 29 ? 3.045 -4.875 -0.364 1 94.94 29 ALA B CA 1
ATOM 1483 C C . ALA B 1 29 ? 4.352 -4.449 0.298 1 94.94 29 ALA B C 1
ATOM 1485 O O . ALA B 1 29 ? 5.438 -4.789 -0.18 1 94.94 29 ALA B O 1
ATOM 1486 N N . GLN B 1 30 ? 4.254 -3.727 1.368 1 94.06 30 GLN B N 1
ATOM 1487 C CA . GLN B 1 30 ? 5.441 -3.242 2.062 1 94.06 30 GLN B CA 1
ATOM 1488 C C . GLN B 1 30 ? 6.242 -4.398 2.656 1 94.06 30 GLN B C 1
ATOM 1490 O O . GLN B 1 30 ? 7.469 -4.43 2.549 1 94.06 30 GLN B O 1
ATOM 1495 N N . THR B 1 31 ? 5.617 -5.285 3.301 1 93.69 31 THR B N 1
ATOM 1496 C CA . THR B 1 31 ? 6.285 -6.438 3.898 1 93.69 31 THR B CA 1
ATOM 1497 C C . THR B 1 31 ? 7.023 -7.246 2.838 1 93.69 31 THR B C 1
ATOM 1499 O O . THR B 1 31 ? 8.203 -7.574 3.01 1 93.69 31 THR B O 1
ATOM 1502 N N . TYR B 1 32 ? 6.352 -7.531 1.819 1 95.31 32 TYR B N 1
ATOM 1503 C CA . TYR B 1 32 ? 6.953 -8.305 0.743 1 95.31 32 TYR B CA 1
ATOM 1504 C C . TYR B 1 32 ? 8.109 -7.547 0.101 1 95.31 32 TYR B C 1
ATOM 1506 O O . TYR B 1 32 ? 9.172 -8.117 -0.155 1 95.31 32 TYR B O 1
ATOM 1514 N N . TRP B 1 33 ? 7.953 -6.297 -0.156 1 93.88 33 TRP B N 1
ATOM 1515 C CA . TRP B 1 33 ? 9 -5.477 -0.752 1 93.88 33 TRP B CA 1
ATOM 1516 C C . TRP B 1 33 ? 10.234 -5.441 0.138 1 93.88 33 TRP B C 1
ATOM 1518 O O . TRP B 1 33 ? 11.359 -5.566 -0.349 1 93.88 33 TRP B O 1
ATOM 1528 N N . ASN B 1 34 ? 9.992 -5.254 1.428 1 91.5 34 ASN B N 1
ATOM 1529 C CA . ASN B 1 34 ? 11.102 -5.27 2.377 1 91.5 34 ASN B CA 1
ATOM 1530 C C . ASN B 1 34 ? 11.891 -6.578 2.297 1 91.5 34 ASN B C 1
ATOM 1532 O O . ASN B 1 34 ? 13.117 -6.57 2.363 1 91.5 34 ASN B O 1
ATOM 1536 N N . LEU B 1 35 ? 11.18 -7.695 2.164 1 93.38 35 LEU B N 1
ATOM 1537 C CA . LEU B 1 35 ? 11.828 -8.992 2.031 1 93.38 35 LEU B CA 1
ATOM 1538 C C . LEU B 1 35 ? 12.688 -9.047 0.772 1 93.38 35 LEU B C 1
ATOM 1540 O O . LEU B 1 35 ? 13.828 -9.516 0.813 1 93.38 35 LEU B O 1
ATOM 1544 N N . LEU B 1 36 ? 12.195 -8.539 -0.338 1 94.75 36 LEU B N 1
ATOM 1545 C CA . LEU B 1 36 ? 12.883 -8.57 -1.621 1 94.75 36 LEU B CA 1
ATOM 1546 C C . LEU B 1 36 ? 14.125 -7.68 -1.596 1 94.75 36 LEU B C 1
ATOM 1548 O O . LEU B 1 36 ? 15.07 -7.906 -2.352 1 94.75 36 LEU B O 1
ATOM 1552 N N . GLU B 1 37 ? 14.062 -6.672 -0.825 1 91.69 37 GLU B N 1
ATOM 1553 C CA . GLU B 1 37 ? 15.211 -5.773 -0.702 1 91.69 37 GLU B CA 1
ATOM 1554 C C . GLU B 1 37 ? 16.328 -6.422 0.107 1 91.69 37 GLU B C 1
ATOM 1556 O O . GLU B 1 37 ? 17.516 -6.141 -0.122 1 91.69 37 GLU B O 1
ATOM 1561 N N . LYS B 1 38 ? 16.031 -7.227 1.026 1 90.81 38 LYS B N 1
ATOM 1562 C CA . LYS B 1 38 ? 17 -7.805 1.954 1 90.81 38 LYS B CA 1
ATOM 1563 C C . LYS B 1 38 ? 17.594 -9.094 1.396 1 90.81 38 LYS B C 1
ATOM 1565 O O . LYS B 1 38 ? 18.781 -9.375 1.599 1 90.81 38 LYS B O 1
ATOM 1570 N N . VAL B 1 39 ? 16.75 -9.867 0.753 1 92.56 39 VAL B N 1
ATOM 1571 C CA . VAL B 1 39 ? 17.172 -11.172 0.248 1 92.56 39 VAL B CA 1
ATOM 1572 C C . VAL B 1 39 ? 16.828 -11.289 -1.235 1 92.56 39 VAL B C 1
ATOM 1574 O O . VAL B 1 39 ? 15.797 -10.766 -1.685 1 92.56 39 VAL B O 1
ATOM 1577 N N . ARG B 1 40 ? 17.719 -12.062 -1.911 1 93.88 40 ARG B N 1
ATOM 1578 C CA . ARG B 1 40 ? 17.406 -12.344 -3.309 1 93.88 40 ARG B CA 1
ATOM 1579 C C . ARG B 1 40 ? 16.094 -13.109 -3.428 1 93.88 40 ARG B C 1
ATOM 1581 O O . ARG B 1 40 ? 15.852 -14.062 -2.684 1 93.88 40 ARG B O 1
ATOM 1588 N N . GLY B 1 41 ? 15.305 -12.625 -4.352 1 93.69 41 GLY B N 1
ATOM 1589 C CA . GLY B 1 41 ? 14.039 -13.305 -4.582 1 93.69 41 GLY B CA 1
ATOM 1590 C C . GLY B 1 41 ? 14.195 -14.789 -4.836 1 93.69 41 GLY B C 1
ATOM 1591 O O . GLY B 1 41 ? 13.398 -15.594 -4.352 1 93.69 41 GLY B O 1
ATOM 1592 N N . SER B 1 42 ? 15.156 -15.18 -5.605 1 94.38 42 SER B N 1
ATOM 1593 C CA . SER B 1 42 ? 15.391 -16.562 -5.984 1 94.38 42 SER B CA 1
ATOM 1594 C C . SER B 1 42 ? 15.648 -17.438 -4.758 1 94.38 42 SER B C 1
ATOM 1596 O O . SER B 1 42 ? 15.531 -18.672 -4.824 1 94.38 42 SER B O 1
ATOM 1598 N N . ALA B 1 43 ? 15.961 -16.859 -3.629 1 92.44 43 ALA B N 1
ATOM 1599 C CA . ALA B 1 43 ? 16.266 -17.594 -2.398 1 92.44 43 ALA B CA 1
ATOM 1600 C C . ALA B 1 43 ? 15.055 -17.625 -1.467 1 92.44 43 ALA B C 1
ATOM 1602 O O . ALA B 1 43 ? 15.086 -18.266 -0.421 1 92.44 43 ALA B O 1
ATOM 1603 N N . LEU B 1 44 ? 14.039 -16.984 -1.793 1 93 44 LEU B N 1
ATOM 1604 C CA . LEU B 1 44 ? 12.891 -16.812 -0.907 1 93 44 LEU B CA 1
ATOM 1605 C C . LEU B 1 44 ? 11.922 -17.984 -1.025 1 93 44 LEU B C 1
ATOM 1607 O O . LEU B 1 44 ? 11.688 -18.484 -2.125 1 93 44 LEU B O 1
ATOM 1611 N N . ARG B 1 45 ? 11.406 -18.391 0.135 1 92.88 45 ARG B N 1
ATOM 1612 C CA . ARG B 1 45 ? 10.242 -19.266 0.23 1 92.88 45 ARG B CA 1
ATOM 1613 C C . ARG B 1 45 ? 9.023 -18.5 0.751 1 92.88 45 ARG B C 1
ATOM 1615 O O . ARG B 1 45 ? 9.047 -17.984 1.874 1 92.88 45 ARG B O 1
ATOM 1622 N N . LEU B 1 46 ? 8.039 -18.406 -0.019 1 92.44 46 LEU B N 1
ATOM 1623 C CA . LEU B 1 46 ? 6.906 -17.547 0.329 1 92.44 46 LEU B CA 1
ATOM 1624 C C . LEU B 1 46 ? 5.867 -18.328 1.135 1 92.44 46 LEU B C 1
ATOM 1626 O O . LEU B 1 46 ? 5.168 -17.75 1.972 1 92.44 46 LEU B O 1
ATOM 1630 N N . THR B 1 47 ? 5.652 -19.562 0.874 1 92.38 47 THR B N 1
ATOM 1631 C CA . THR B 1 47 ? 4.723 -20.422 1.608 1 92.38 47 THR B CA 1
ATOM 1632 C C . THR B 1 47 ? 5.316 -21.797 1.827 1 92.38 47 THR B C 1
ATOM 1634 O O . THR B 1 47 ? 6.332 -22.156 1.218 1 92.38 47 THR B O 1
ATOM 1637 N N . LYS B 1 48 ? 4.66 -22.516 2.627 1 92.62 48 LYS B N 1
ATOM 1638 C CA . LYS B 1 48 ? 5.105 -23.891 2.893 1 92.62 48 LYS B CA 1
ATOM 1639 C C . LYS B 1 48 ? 4.805 -24.797 1.712 1 92.62 48 LYS B C 1
ATOM 1641 O O . LYS B 1 48 ? 5.34 -25.906 1.624 1 92.62 48 LYS B O 1
ATOM 1646 N N . LEU B 1 49 ? 4.027 -24.344 0.788 1 94.69 49 LEU B N 1
ATOM 1647 C CA . LEU B 1 49 ? 3.543 -25.203 -0.295 1 94.69 49 LEU B CA 1
ATOM 1648 C C . LEU B 1 49 ? 4.137 -24.766 -1.632 1 94.69 49 LEU B C 1
ATOM 1650 O O . LEU B 1 49 ? 3.604 -25.109 -2.691 1 94.69 49 LEU B O 1
ATOM 1654 N N . ASP B 1 50 ? 5.156 -24.047 -1.588 1 96.75 50 ASP B N 1
ATOM 1655 C CA . ASP B 1 50 ? 5.703 -23.469 -2.811 1 96.75 50 ASP B CA 1
ATOM 1656 C C . ASP B 1 50 ? 5.922 -24.531 -3.877 1 96.75 50 ASP B C 1
ATOM 1658 O O . ASP B 1 50 ? 5.516 -24.359 -5.027 1 96.75 50 ASP B O 1
ATOM 1662 N N . ASP B 1 51 ? 6.566 -25.625 -3.549 1 97.19 51 ASP B N 1
ATOM 1663 C CA . ASP B 1 51 ? 6.879 -26.688 -4.504 1 97.19 51 ASP B CA 1
ATOM 1664 C C . ASP B 1 51 ? 5.605 -27.328 -5.051 1 97.19 51 ASP B C 1
ATOM 1666 O O . ASP B 1 51 ? 5.488 -27.562 -6.254 1 97.19 51 ASP B O 1
ATOM 1670 N N . GLU B 1 52 ? 4.684 -27.547 -4.172 1 96.44 52 GLU B N 1
ATOM 1671 C CA . GLU B 1 52 ? 3.406 -28.125 -4.574 1 96.44 52 GLU B CA 1
ATOM 1672 C C . GLU B 1 52 ? 2.648 -27.188 -5.512 1 96.44 52 GLU B C 1
ATOM 1674 O O . GLU B 1 52 ? 2.107 -27.625 -6.531 1 96.44 52 GLU B O 1
ATOM 1679 N N . ILE B 1 53 ? 2.631 -25.953 -5.176 1 96.25 53 ILE B N 1
ATOM 1680 C CA . ILE B 1 53 ? 1.922 -24.953 -5.965 1 96.25 53 ILE B CA 1
ATOM 1681 C C . ILE B 1 53 ? 2.533 -24.859 -7.363 1 96.25 53 ILE B C 1
ATOM 1683 O O . ILE B 1 53 ? 1.811 -24.859 -8.359 1 96.25 53 ILE B O 1
ATOM 1687 N N . MET B 1 54 ? 3.834 -24.875 -7.43 1 97.38 54 MET B N 1
ATOM 1688 C CA . MET B 1 54 ? 4.5 -24.719 -8.719 1 97.38 54 MET B CA 1
ATOM 1689 C C . MET B 1 54 ? 4.285 -25.953 -9.594 1 97.38 54 MET B C 1
ATOM 1691 O O . MET B 1 54 ? 4.109 -25.844 -10.805 1 97.38 54 MET B O 1
ATOM 1695 N N . ALA B 1 55 ? 4.309 -27.109 -9 1 97.56 55 ALA B N 1
ATOM 1696 C CA . ALA B 1 55 ? 4.043 -28.344 -9.75 1 97.56 55 ALA B CA 1
ATOM 1697 C C . ALA B 1 55 ? 2.631 -28.328 -10.328 1 97.56 55 ALA B C 1
ATOM 1699 O O . ALA B 1 55 ? 2.436 -28.641 -11.508 1 97.56 55 ALA B O 1
ATOM 1700 N N . ASP B 1 56 ? 1.697 -27.969 -9.555 1 97.12 56 ASP B N 1
ATOM 1701 C CA . ASP B 1 56 ? 0.311 -27.891 -10.008 1 97.12 56 ASP B CA 1
ATOM 1702 C C . ASP B 1 56 ? 0.132 -26.797 -11.047 1 97.12 56 ASP B C 1
ATOM 1704 O O . ASP B 1 56 ? -0.622 -26.953 -12.008 1 97.12 56 ASP B O 1
ATOM 1708 N N . PHE B 1 57 ? 0.79 -25.703 -10.859 1 97.75 57 PHE B N 1
ATOM 1709 C CA . PHE B 1 57 ? 0.746 -24.594 -11.805 1 97.75 57 PHE B CA 1
ATOM 1710 C C . PHE B 1 57 ? 1.247 -25.031 -13.18 1 97.75 57 PHE B C 1
ATOM 1712 O O . PHE B 1 57 ? 0.632 -24.719 -14.195 1 97.75 57 PHE B O 1
ATOM 1719 N N . ASP B 1 58 ? 2.287 -25.75 -13.164 1 97.38 58 ASP B N 1
ATOM 1720 C CA . ASP B 1 58 ? 2.854 -26.266 -14.406 1 97.38 58 ASP B CA 1
ATOM 1721 C C . ASP B 1 58 ? 1.87 -27.203 -15.109 1 97.38 58 ASP B C 1
ATOM 1723 O O . ASP B 1 58 ? 1.782 -27.203 -16.344 1 97.38 58 ASP B O 1
ATOM 1727 N N . GLU B 1 59 ? 1.159 -27.953 -14.344 1 97.19 59 GLU B N 1
ATOM 1728 C CA . GLU B 1 59 ? 0.208 -28.906 -14.891 1 97.19 59 GLU B CA 1
ATOM 1729 C C . GLU B 1 59 ? -1.058 -28.219 -15.383 1 97.19 59 GLU B C 1
ATOM 1731 O O . GLU B 1 59 ? -1.593 -28.562 -16.438 1 97.19 59 GLU B O 1
ATOM 1736 N N . THR B 1 60 ? -1.461 -27.266 -14.695 1 96.94 60 THR B N 1
ATOM 1737 C CA . THR B 1 60 ? -2.754 -26.641 -14.953 1 96.94 60 THR B CA 1
ATOM 1738 C C . THR B 1 60 ? -2.619 -25.516 -15.984 1 96.94 60 THR B C 1
ATOM 1740 O O . THR B 1 60 ? -3.516 -25.297 -16.797 1 96.94 60 THR B O 1
ATOM 1743 N N . PHE B 1 61 ? -1.546 -24.766 -15.875 1 97.44 61 PHE B N 1
ATOM 1744 C CA . PHE B 1 61 ? -1.323 -23.641 -16.766 1 97.44 61 PHE B CA 1
ATOM 1745 C C . PHE B 1 61 ? 0.008 -23.781 -17.5 1 97.44 61 PHE B C 1
ATOM 1747 O O . PHE B 1 61 ? 0.851 -22.875 -17.438 1 97.44 61 PHE B O 1
ATOM 1754 N N . PRO B 1 62 ? 0.243 -24.797 -18.266 1 96.25 62 PRO B N 1
ATOM 1755 C CA . PRO B 1 62 ? 1.538 -24.969 -18.922 1 96.25 62 PRO B CA 1
ATOM 1756 C C . PRO B 1 62 ? 1.886 -23.828 -19.875 1 96.25 62 PRO B C 1
ATOM 1758 O O . PRO B 1 62 ? 3.055 -23.453 -20 1 96.25 62 PRO B O 1
ATOM 1761 N N . GLU B 1 63 ? 0.895 -23.297 -20.531 1 94.44 63 GLU B N 1
ATOM 1762 C CA . GLU B 1 63 ? 1.114 -22.203 -21.453 1 94.44 63 GLU B CA 1
ATOM 1763 C C . GLU B 1 63 ? 1.607 -20.953 -20.734 1 94.44 63 GLU B C 1
ATOM 1765 O O . GLU B 1 63 ? 2.332 -20.141 -21.312 1 94.44 63 GLU B O 1
ATOM 1770 N N . LEU B 1 64 ? 1.239 -20.828 -19.547 1 95.62 64 LEU B N 1
ATOM 1771 C CA . LEU B 1 64 ? 1.647 -19.688 -18.734 1 95.62 64 LEU B CA 1
ATOM 1772 C C . LEU B 1 64 ? 2.945 -19.984 -17.984 1 95.62 64 LEU B C 1
ATOM 1774 O O . LEU B 1 64 ? 3.891 -19.188 -18.047 1 95.62 64 LEU B O 1
ATOM 1778 N N . SER B 1 65 ? 3.025 -21.141 -17.406 1 95.75 65 SER B N 1
ATOM 17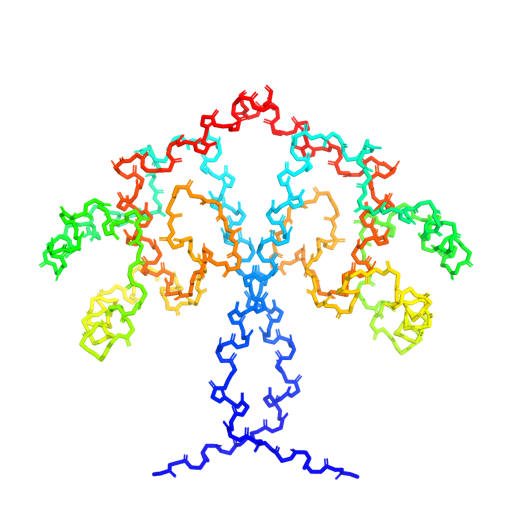79 C CA . SER B 1 65 ? 4.16 -21.5 -16.562 1 95.75 65 SER B CA 1
ATOM 1780 C C . SER B 1 65 ? 5.445 -21.609 -17.375 1 95.75 65 SER B C 1
ATOM 1782 O O . SER B 1 65 ? 6.535 -21.375 -16.844 1 95.75 65 SER B O 1
ATOM 1784 N N . GLN B 1 66 ? 5.332 -21.891 -18.609 1 94.31 66 GLN B N 1
ATOM 1785 C CA . GLN B 1 66 ? 6.512 -22.109 -19.438 1 94.31 66 GLN B CA 1
ATOM 1786 C C . GLN B 1 66 ? 6.863 -20.859 -20.234 1 94.31 66 GLN B C 1
ATOM 1788 O O . GLN B 1 66 ? 7.805 -20.859 -21.031 1 94.31 66 GLN B O 1
ATOM 1793 N N . ASN B 1 67 ? 6.188 -19.859 -20.047 1 96.62 67 ASN B N 1
ATOM 1794 C CA . ASN B 1 67 ? 6.398 -18.594 -20.75 1 96.62 67 ASN B CA 1
ATOM 1795 C C . ASN B 1 67 ? 6.934 -17.516 -19.812 1 96.62 67 ASN B C 1
ATOM 1797 O O . ASN B 1 67 ? 6.16 -16.844 -19.125 1 96.62 67 ASN B O 1
ATOM 1801 N N . ASP B 1 68 ? 8.133 -17.25 -19.906 1 96.81 68 ASP B N 1
ATOM 1802 C CA . ASP B 1 68 ? 8.797 -16.328 -19 1 96.81 68 ASP B CA 1
ATOM 1803 C C . ASP B 1 68 ? 8.219 -14.914 -19.141 1 96.81 68 ASP B C 1
ATOM 1805 O O . ASP B 1 68 ? 8.086 -14.195 -18.141 1 96.81 68 ASP B O 1
ATOM 1809 N N . GLU B 1 69 ? 7.938 -14.57 -20.328 1 97.12 69 GLU B N 1
ATOM 1810 C CA . GLU B 1 69 ? 7.391 -13.242 -20.578 1 97.12 69 GLU B CA 1
ATOM 1811 C C . GLU B 1 69 ? 6.016 -13.078 -19.922 1 97.12 69 GLU B C 1
ATOM 1813 O O . GLU B 1 69 ? 5.703 -12.023 -19.375 1 97.12 69 GLU B O 1
ATOM 1818 N N . ALA B 1 70 ? 5.281 -14.109 -20 1 96.88 70 ALA B N 1
ATOM 1819 C CA . ALA B 1 70 ? 3.941 -14.078 -19.422 1 96.88 70 ALA B CA 1
ATOM 1820 C C . ALA B 1 70 ? 4.004 -14.062 -17.891 1 96.88 70 ALA B C 1
ATOM 1822 O O . ALA B 1 70 ? 3.102 -13.547 -17.234 1 96.88 70 ALA B O 1
ATOM 1823 N N . ILE B 1 71 ? 5.035 -14.633 -17.328 1 97.75 71 ILE B N 1
ATOM 1824 C CA . ILE B 1 71 ? 5.242 -14.625 -15.891 1 97.75 71 ILE B CA 1
ATOM 1825 C C . ILE B 1 71 ? 5.727 -13.242 -15.445 1 97.75 71 ILE B C 1
ATOM 1827 O O . ILE B 1 71 ? 5.301 -12.727 -14.414 1 97.75 71 ILE B O 1
ATOM 1831 N N . ARG B 1 72 ? 6.57 -12.664 -16.25 1 98.06 72 ARG B N 1
ATOM 1832 C CA . ARG B 1 72 ? 7.117 -11.344 -15.938 1 98.06 72 ARG B CA 1
ATOM 1833 C C . ARG B 1 72 ? 6.039 -10.266 -16.047 1 98.06 72 ARG B C 1
ATOM 1835 O O . ARG B 1 72 ? 5.953 -9.383 -15.188 1 98.06 72 ARG B O 1
ATOM 1842 N N . LYS B 1 73 ? 5.285 -10.383 -17.141 1 98.19 73 LYS B N 1
ATOM 1843 C CA . LYS B 1 73 ? 4.215 -9.43 -17.422 1 98.19 73 LYS B CA 1
ATOM 1844 C C . LYS B 1 73 ? 2.855 -10.125 -17.469 1 98.19 73 LYS B C 1
ATOM 1846 O O . LYS B 1 73 ? 2.51 -10.766 -18.453 1 98.19 73 LYS B O 1
ATOM 1851 N N . ILE B 1 74 ? 2.074 -9.93 -16.469 1 97.56 74 ILE B N 1
ATOM 1852 C CA . ILE B 1 74 ? 0.797 -10.617 -16.297 1 97.56 74 ILE B CA 1
ATOM 1853 C C . ILE B 1 74 ? -0.211 -10.078 -17.312 1 97.56 74 ILE B C 1
ATOM 1855 O O . ILE B 1 74 ? -0.32 -8.859 -17.5 1 97.56 74 ILE B O 1
ATOM 1859 N N . ASP B 1 75 ? -0.877 -10.906 -17.953 1 96.31 75 ASP B N 1
ATOM 1860 C CA . ASP B 1 75 ? -1.972 -10.562 -18.844 1 96.31 75 ASP B CA 1
ATOM 1861 C C . ASP B 1 75 ? -3.307 -10.531 -18.109 1 96.31 75 ASP B C 1
ATOM 1863 O O . ASP B 1 75 ? -3.998 -11.555 -18.016 1 96.31 75 ASP B O 1
ATOM 1867 N N . GLU B 1 76 ? -3.695 -9.367 -17.656 1 93.25 76 GLU B N 1
ATOM 1868 C CA . GLU B 1 76 ? -4.895 -9.219 -16.828 1 93.25 76 GLU B CA 1
ATOM 1869 C C . GLU B 1 76 ? -6.152 -9.578 -17.625 1 93.25 76 GLU B C 1
ATOM 1871 O O . GLU B 1 76 ? -7.082 -10.172 -17.078 1 93.25 76 GLU B O 1
ATOM 1876 N N . ASP B 1 77 ? -6.176 -9.234 -18.859 1 94 77 ASP B N 1
ATOM 1877 C CA . ASP B 1 77 ? -7.348 -9.492 -19.703 1 94 77 ASP B CA 1
ATOM 1878 C C . ASP B 1 77 ? -7.605 -10.984 -19.828 1 94 77 ASP B C 1
ATOM 1880 O O . ASP B 1 77 ? -8.758 -11.43 -19.766 1 94 77 ASP B O 1
ATOM 1884 N N . ALA B 1 78 ? -6.578 -11.734 -20.062 1 94 78 ALA B N 1
ATOM 1885 C CA . ALA B 1 78 ? -6.715 -13.18 -20.172 1 94 78 ALA B CA 1
ATOM 1886 C C . ALA B 1 78 ? -7.254 -13.781 -18.875 1 94 78 ALA B C 1
ATOM 1888 O O . ALA B 1 78 ? -8.109 -14.68 -18.906 1 94 78 ALA B O 1
ATOM 1889 N N . MET B 1 79 ? -6.809 -13.289 -17.75 1 92.69 79 MET B N 1
ATOM 1890 C CA . MET B 1 79 ? -7.203 -13.812 -16.453 1 92.69 79 MET B CA 1
ATOM 1891 C C . MET B 1 79 ? -8.656 -13.461 -16.141 1 92.69 79 MET B C 1
ATOM 1893 O O . MET B 1 79 ? -9.352 -14.219 -15.453 1 92.69 79 MET B O 1
ATOM 1897 N N . LYS B 1 80 ? -9.07 -12.375 -16.688 1 89.69 80 LYS B N 1
ATOM 1898 C CA . LYS B 1 80 ? -10.398 -11.875 -16.359 1 89.69 80 LYS B CA 1
ATOM 1899 C C . LYS B 1 80 ? -11.43 -12.297 -17.406 1 89.69 80 LYS B C 1
ATOM 1901 O O . LYS B 1 80 ? -12.609 -11.961 -17.297 1 89.69 80 LYS B O 1
ATOM 1906 N N . SER B 1 81 ? -10.977 -12.953 -18.422 1 93.38 81 SER B N 1
ATOM 1907 C CA . SER B 1 81 ? -11.906 -13.539 -19.391 1 93.38 81 SER B CA 1
ATOM 1908 C C . SER B 1 81 ? -12.781 -14.602 -18.734 1 93.38 81 SER B C 1
ATOM 1910 O O . SER B 1 81 ? -12.477 -15.086 -17.641 1 93.38 81 SER B O 1
ATOM 1912 N N . ALA B 1 82 ? -13.898 -14.938 -19.328 1 94.44 82 ALA B N 1
ATOM 1913 C CA . ALA B 1 82 ? -14.781 -15.969 -18.797 1 94.44 82 ALA B CA 1
ATOM 1914 C C . ALA B 1 82 ? -14.031 -17.281 -18.594 1 94.44 82 ALA B C 1
ATOM 1916 O O . ALA B 1 82 ? -14.125 -17.906 -17.531 1 94.44 82 ALA B O 1
ATOM 1917 N N . ALA B 1 83 ? -13.336 -17.703 -19.625 1 94.81 83 ALA B N 1
ATOM 1918 C CA . ALA B 1 83 ? -12.555 -18.938 -19.547 1 94.81 83 ALA B CA 1
ATOM 1919 C C . ALA B 1 83 ? -11.469 -18.844 -18.484 1 94.81 83 ALA B C 1
ATOM 1921 O O . ALA B 1 83 ? -11.242 -19.797 -17.734 1 94.81 83 ALA B O 1
ATOM 1922 N N . GLY B 1 84 ? -10.734 -17.703 -18.422 1 94.44 84 GLY B N 1
ATOM 1923 C CA . GLY B 1 84 ? -9.68 -17.484 -17.453 1 94.44 84 GLY B CA 1
ATOM 1924 C C . GLY B 1 84 ? -10.18 -17.531 -16.016 1 94.44 84 GLY B C 1
ATOM 1925 O O . GLY B 1 84 ? -9.578 -18.172 -15.156 1 94.44 84 GLY B O 1
ATOM 1926 N N . LYS B 1 85 ? -11.305 -16.859 -15.836 1 93.31 85 LYS B N 1
ATOM 1927 C CA . LYS B 1 85 ? -11.883 -16.812 -14.5 1 93.31 85 LYS B CA 1
ATOM 1928 C C . LYS B 1 85 ? -12.234 -18.219 -14.008 1 93.31 85 LYS B C 1
ATOM 1930 O O . LYS B 1 85 ? -11.969 -18.562 -12.859 1 93.31 85 LYS B O 1
ATOM 1935 N N . GLU B 1 86 ? -12.844 -18.969 -14.828 1 95.69 86 GLU B N 1
ATOM 1936 C CA . GLU B 1 86 ? -13.25 -20.328 -14.469 1 95.69 86 GLU B CA 1
ATOM 1937 C C . GLU B 1 86 ? -12.039 -21.203 -14.188 1 95.69 86 GLU B C 1
ATOM 1939 O O . GLU B 1 86 ? -12.016 -21.953 -13.203 1 95.69 86 GLU B O 1
ATOM 1944 N N . LYS B 1 87 ? -11.07 -21.125 -15.008 1 95.94 87 LYS B N 1
ATOM 1945 C CA . LYS B 1 87 ? -9.875 -21.938 -14.844 1 95.94 87 LYS B CA 1
ATOM 1946 C C . LYS B 1 87 ? -9.148 -21.594 -13.547 1 95.94 87 LYS B C 1
ATOM 1948 O O . LYS B 1 87 ? -8.75 -22.484 -12.797 1 95.94 87 LYS B O 1
ATOM 1953 N N . TRP B 1 88 ? -9.008 -20.344 -13.25 1 95.19 88 TRP B N 1
ATOM 1954 C CA . TRP B 1 88 ? -8.344 -19.906 -12.023 1 95.19 88 TRP B CA 1
ATOM 1955 C C . TRP B 1 88 ? -9.172 -20.266 -10.797 1 95.19 88 TRP B C 1
ATOM 1957 O O . TRP B 1 88 ? -8.625 -20.641 -9.758 1 95.19 88 TRP B O 1
ATOM 1967 N N . ARG B 1 89 ? -10.484 -20.141 -10.922 1 93.69 89 ARG B N 1
ATOM 1968 C CA . ARG B 1 89 ? -11.359 -20.5 -9.812 1 93.69 89 ARG B CA 1
ATOM 1969 C C . ARG B 1 89 ? -11.164 -21.969 -9.43 1 93.69 89 ARG B C 1
ATOM 1971 O O . ARG B 1 89 ? -11.023 -22.297 -8.25 1 93.69 89 ARG B O 1
ATOM 1978 N N . ASN B 1 90 ? -11.172 -22.844 -10.414 1 94.62 90 ASN B N 1
ATOM 1979 C CA . ASN B 1 90 ? -10.961 -24.266 -10.18 1 94.62 90 ASN B CA 1
ATOM 1980 C C . ASN B 1 90 ? -9.594 -24.547 -9.562 1 94.62 90 ASN B C 1
ATOM 1982 O O . ASN B 1 90 ? -9.461 -25.391 -8.688 1 94.62 90 ASN B O 1
ATOM 1986 N N . PHE B 1 91 ? -8.617 -23.797 -10.031 1 95 91 PHE B N 1
ATOM 1987 C CA . PHE B 1 91 ? -7.254 -23.953 -9.539 1 95 91 PHE B CA 1
ATOM 1988 C C . PHE B 1 91 ? -7.16 -23.531 -8.07 1 95 91 PHE B C 1
ATOM 1990 O O . PHE B 1 91 ? -6.617 -24.281 -7.25 1 95 91 PHE B O 1
ATOM 1997 N N . ILE B 1 92 ? -7.707 -22.406 -7.723 1 92.06 92 ILE B N 1
ATOM 1998 C CA . ILE B 1 92 ? -7.625 -21.812 -6.395 1 92.06 92 ILE B CA 1
ATOM 1999 C C . ILE B 1 92 ? -8.398 -22.672 -5.398 1 92.06 92 ILE B C 1
ATOM 2001 O O . ILE B 1 92 ? -7.977 -22.844 -4.254 1 92.06 92 ILE B O 1
ATOM 2005 N N . ASN B 1 93 ? -9.5 -23.188 -5.758 1 90.94 93 ASN B N 1
ATOM 2006 C CA . ASN B 1 93 ? -10.383 -23.969 -4.887 1 90.94 93 ASN B CA 1
ATOM 2007 C C . ASN B 1 93 ? -9.672 -25.188 -4.316 1 90.94 93 ASN B C 1
ATOM 2009 O O . ASN B 1 93 ? -9.992 -25.641 -3.217 1 90.94 93 ASN B O 1
ATOM 2013 N N . LYS B 1 94 ? -8.664 -25.625 -4.996 1 90.12 94 LYS B N 1
ATOM 2014 C CA . LYS B 1 94 ? -7.879 -26.766 -4.535 1 90.12 94 LYS B CA 1
ATOM 2015 C C . LYS B 1 94 ? -7.105 -26.438 -3.264 1 90.12 94 LYS B C 1
ATOM 2017 O O . LYS B 1 94 ? -6.738 -27.328 -2.496 1 90.12 94 LYS B O 1
ATOM 2022 N N . TYR B 1 95 ? -6.898 -25.125 -3.049 1 90.62 95 TYR B N 1
ATOM 2023 C CA . TYR B 1 95 ? -5.996 -24.719 -1.975 1 90.62 95 TYR B CA 1
ATOM 2024 C C . TYR B 1 95 ? -6.738 -23.922 -0.911 1 90.62 95 TYR B C 1
ATOM 2026 O O . TYR B 1 95 ? -6.117 -23.297 -0.056 1 90.62 95 TYR B O 1
ATOM 2034 N N . GLU B 1 96 ? -8 -23.812 -0.907 1 85.31 96 GLU B N 1
ATOM 2035 C CA . GLU B 1 96 ? -8.836 -23.047 0.015 1 85.31 96 GLU B CA 1
ATOM 2036 C C . GLU B 1 96 ? -8.508 -23.391 1.467 1 85.31 96 GLU B C 1
ATOM 2038 O O . GLU B 1 96 ? -8.43 -22.5 2.314 1 85.31 96 GLU B O 1
ATOM 2043 N N . LYS B 1 97 ? -8.195 -24.547 1.832 1 84.12 97 LYS B N 1
ATOM 2044 C CA . LYS B 1 97 ? -7.965 -24.922 3.223 1 84.12 97 LYS B CA 1
ATOM 2045 C C . LYS B 1 97 ? -6.469 -25.031 3.516 1 84.12 97 LYS B C 1
ATOM 2047 O O . LYS B 1 97 ? -6.074 -25.312 4.652 1 84.12 97 LYS B O 1
ATOM 2052 N N . LYS B 1 98 ? -5.723 -24.656 2.551 1 86.5 98 LYS B N 1
ATOM 2053 C CA . LYS B 1 98 ? -4.293 -24.906 2.729 1 86.5 98 LYS B CA 1
ATOM 2054 C C . LYS B 1 98 ? -3.531 -23.594 2.879 1 86.5 98 LYS B C 1
ATOM 2056 O O . LYS B 1 98 ? -2.457 -23.562 3.482 1 86.5 98 LYS B O 1
ATOM 2061 N N . VAL B 1 99 ? -4.09 -22.5 2.357 1 82.31 99 VAL B N 1
ATOM 2062 C CA . VAL B 1 99 ? -3.414 -21.219 2.402 1 82.31 99 VAL B CA 1
ATOM 2063 C C . VAL B 1 99 ? -4.305 -20.188 3.098 1 82.31 99 VAL B C 1
ATOM 2065 O O . VAL B 1 99 ? -5.469 -20.016 2.727 1 82.31 99 VAL B O 1
ATOM 2068 N N . ALA B 1 100 ? -3.764 -19.625 4.16 1 79.19 100 ALA B N 1
ATOM 2069 C CA . ALA B 1 100 ? -4.516 -18.609 4.898 1 79.19 100 ALA B CA 1
ATOM 2070 C C . ALA B 1 100 ? -4.848 -17.422 4.008 1 79.19 100 ALA B C 1
ATOM 2072 O O . ALA B 1 100 ? -4.004 -16.969 3.229 1 79.19 100 ALA B O 1
ATOM 2073 N N . ASP B 1 101 ? -6.137 -16.938 4.051 1 81.25 101 ASP B N 1
ATOM 2074 C CA . ASP B 1 101 ? -6.578 -15.719 3.373 1 81.25 101 ASP B CA 1
ATOM 2075 C C . ASP B 1 101 ? -6.379 -15.828 1.863 1 81.25 101 ASP B C 1
ATOM 2077 O O . ASP B 1 101 ? -6.012 -14.852 1.207 1 81.25 101 ASP B O 1
ATOM 2081 N N . PHE B 1 102 ? -6.559 -17.047 1.342 1 84.12 102 PHE B N 1
ATOM 2082 C CA . PHE B 1 102 ? -6.242 -17.344 -0.049 1 84.12 102 PHE B CA 1
ATOM 2083 C C . PHE B 1 102 ? -7.098 -16.516 -0.992 1 84.12 102 PHE B C 1
ATOM 2085 O O . PHE B 1 102 ? -6.707 -16.25 -2.133 1 84.12 102 PHE B O 1
ATOM 2092 N N . ASN B 1 103 ? -8.258 -16.062 -0.498 1 82.69 103 ASN B N 1
ATOM 2093 C CA . ASN B 1 103 ? -9.18 -15.383 -1.402 1 82.69 103 ASN B CA 1
ATOM 2094 C C . ASN B 1 103 ? -9.203 -13.875 -1.155 1 82.69 103 ASN B C 1
ATOM 2096 O O . ASN B 1 103 ? -10.016 -13.164 -1.742 1 82.69 103 ASN B O 1
ATOM 2100 N N . PHE B 1 104 ? -8.383 -13.453 -0.385 1 84.81 104 PHE B N 1
ATOM 2101 C CA . PHE B 1 104 ? -8.336 -12.023 -0.103 1 84.81 104 PHE B CA 1
ATOM 2102 C C . PHE B 1 104 ? -7.73 -11.258 -1.275 1 84.81 104 PHE B C 1
ATOM 2104 O O . PHE B 1 104 ? -6.84 -11.766 -1.96 1 84.81 104 PHE B O 1
ATOM 2111 N N . GLY B 1 105 ? -8.219 -10.086 -1.521 1 87.88 105 GLY B N 1
ATOM 2112 C CA . GLY B 1 105 ? -7.668 -9.219 -2.553 1 87.88 105 GLY B CA 1
ATOM 2113 C C . GLY B 1 105 ? -6.254 -8.766 -2.252 1 87.88 105 GLY B C 1
ATOM 2114 O O . GLY B 1 105 ? -5.953 -8.367 -1.125 1 87.88 105 GLY B O 1
ATOM 2115 N N . THR B 1 106 ? -5.477 -8.773 -3.225 1 93.56 106 THR B N 1
ATOM 2116 C CA . THR B 1 106 ? -4.062 -8.438 -3.107 1 93.56 106 THR B CA 1
ATOM 2117 C C . THR B 1 106 ? -3.572 -7.711 -4.355 1 93.56 106 THR B C 1
ATOM 2119 O O . THR B 1 106 ? -3.996 -8.023 -5.469 1 93.56 106 THR B O 1
ATOM 2122 N N . LEU B 1 107 ? -2.754 -6.734 -4.16 1 95.94 107 LEU B N 1
ATOM 2123 C CA . LEU B 1 107 ? -2.158 -6.039 -5.297 1 95.94 107 LEU B CA 1
ATOM 2124 C C . LEU B 1 107 ? -0.88 -6.734 -5.75 1 95.94 107 LEU B C 1
ATOM 2126 O O . LEU B 1 107 ? -0.109 -7.227 -4.922 1 95.94 107 LEU B O 1
ATOM 2130 N N . ILE B 1 108 ? -0.672 -6.777 -7.027 1 97.38 108 ILE B N 1
ATOM 2131 C CA . ILE B 1 108 ? 0.565 -7.301 -7.594 1 97.38 108 ILE B CA 1
ATOM 2132 C C . ILE B 1 108 ? 1.026 -6.41 -8.742 1 97.38 108 ILE B C 1
ATOM 2134 O O . ILE B 1 108 ? 0.204 -5.816 -9.445 1 97.38 108 ILE B O 1
ATOM 2138 N N . ARG B 1 109 ? 2.299 -6.285 -8.836 1 97.75 109 ARG B N 1
ATOM 2139 C CA . ARG B 1 109 ? 2.834 -5.598 -10.008 1 97.75 109 ARG B CA 1
ATOM 2140 C C . ARG B 1 109 ? 2.488 -6.352 -11.289 1 97.75 109 ARG B C 1
ATOM 2142 O O . ARG B 1 109 ? 2.689 -7.566 -11.375 1 97.75 109 ARG B O 1
ATOM 2149 N N . THR B 1 110 ? 2.021 -5.629 -12.289 1 97.81 110 THR B N 1
ATOM 2150 C CA . THR B 1 110 ? 1.716 -6.266 -13.562 1 97.81 110 THR B CA 1
ATOM 2151 C C . THR B 1 110 ? 2.992 -6.746 -14.25 1 97.81 110 THR B C 1
ATOM 2153 O O . THR B 1 110 ? 3.029 -7.852 -14.797 1 97.81 110 THR B O 1
ATOM 2156 N N . ASP B 1 111 ? 3.951 -5.891 -14.242 1 98.19 111 ASP B N 1
ATOM 2157 C CA . ASP B 1 111 ? 5.293 -6.184 -14.742 1 98.19 111 ASP B CA 1
ATOM 2158 C C . ASP B 1 111 ? 6.305 -6.234 -13.602 1 98.19 111 ASP B C 1
ATOM 2160 O O . ASP B 1 111 ? 6.484 -5.25 -12.875 1 98.19 111 ASP B O 1
ATOM 2164 N N . ALA B 1 112 ? 6.977 -7.324 -13.422 1 97.75 112 ALA B N 1
ATOM 2165 C CA . ALA B 1 112 ? 7.883 -7.551 -12.297 1 97.75 112 ALA B CA 1
ATOM 2166 C C . ALA B 1 112 ? 9.148 -6.707 -12.438 1 97.75 112 ALA B C 1
ATOM 2168 O O . ALA B 1 112 ? 9.922 -6.574 -11.484 1 97.75 112 ALA B O 1
ATOM 2169 N N . SER B 1 113 ? 9.352 -6.113 -13.508 1 96.81 113 SER B N 1
ATOM 2170 C CA . SER B 1 113 ? 10.586 -5.383 -13.766 1 96.81 113 SER B CA 1
ATOM 2171 C C . SER B 1 113 ? 10.508 -3.957 -13.234 1 96.81 113 SER B C 1
ATOM 2173 O O . SER B 1 113 ? 11.492 -3.217 -13.273 1 96.81 113 SER B O 1
ATOM 2175 N N . ASP B 1 114 ? 9.289 -3.576 -12.773 1 95.38 114 ASP B N 1
ATOM 2176 C CA . ASP B 1 114 ? 9.102 -2.219 -12.266 1 95.38 114 ASP B CA 1
ATOM 2177 C C . ASP B 1 114 ? 8.398 -2.227 -10.914 1 95.38 114 ASP B C 1
ATOM 2179 O O . ASP B 1 114 ? 7.941 -3.275 -10.453 1 95.38 114 ASP B O 1
ATOM 2183 N N . GLU B 1 115 ? 8.352 -1.102 -10.344 1 94.38 115 GLU B N 1
ATOM 2184 C CA . GLU B 1 115 ? 7.719 -0.948 -9.039 1 94.38 115 GLU B CA 1
ATOM 2185 C C . GLU B 1 115 ? 6.211 -0.775 -9.172 1 94.38 115 GLU B C 1
ATOM 2187 O O . GLU B 1 115 ? 5.672 -0.802 -10.281 1 94.38 115 GLU B O 1
ATOM 2192 N N . TYR B 1 116 ? 5.492 -0.734 -7.996 1 95 116 TYR B N 1
ATOM 2193 C CA . TYR B 1 116 ? 4.059 -0.473 -7.969 1 95 116 TYR B CA 1
ATOM 2194 C C . TYR B 1 116 ? 3.75 0.926 -8.492 1 95 116 TYR B C 1
ATOM 2196 O O . TYR B 1 116 ? 4.289 1.915 -7.992 1 95 116 TYR B O 1
ATOM 2204 N N . THR B 1 117 ? 2.91 1.038 -9.492 1 94 117 THR B N 1
ATOM 2205 C CA . THR B 1 117 ? 2.355 2.287 -10 1 94 117 THR B CA 1
ATOM 2206 C C . THR B 1 117 ? 0.888 2.111 -10.383 1 94 117 THR B C 1
ATOM 2208 O O . THR B 1 117 ? 0.372 0.991 -10.383 1 94 117 THR B O 1
ATOM 2211 N N . GLN B 1 118 ? 0.259 3.178 -10.68 1 90.94 118 GLN B N 1
ATOM 2212 C CA . GLN B 1 118 ? -1.142 3.107 -11.078 1 90.94 118 GLN B CA 1
ATOM 2213 C C . GLN B 1 118 ? -1.31 2.273 -12.344 1 90.94 118 GLN B C 1
ATOM 2215 O O . GLN B 1 118 ? -2.312 1.577 -12.508 1 90.94 118 GLN B O 1
ATOM 2220 N N . SER B 1 119 ? -0.276 2.357 -13.211 1 94 119 SER B N 1
ATOM 2221 C CA . SER B 1 119 ? -0.377 1.658 -14.492 1 94 119 SER B CA 1
ATOM 2222 C C . SER B 1 119 ? 0.275 0.282 -14.414 1 94 119 SER B C 1
ATOM 2224 O O . SER B 1 119 ? 0.158 -0.515 -15.352 1 94 119 SER B O 1
ATOM 2226 N N . ASN B 1 120 ? 0.977 0.003 -13.32 1 97.06 120 ASN B N 1
ATOM 2227 C CA . ASN B 1 120 ? 1.685 -1.267 -13.195 1 97.06 120 ASN B CA 1
ATOM 2228 C C . ASN B 1 120 ? 1.235 -2.037 -11.953 1 97.06 120 ASN B C 1
ATOM 2230 O O . ASN B 1 120 ? 2.066 -2.514 -11.18 1 97.06 120 ASN B O 1
ATOM 2234 N N . THR B 1 121 ? 0.004 -2.062 -11.742 1 96.38 121 THR B N 1
ATOM 2235 C CA . THR B 1 121 ? -0.554 -2.76 -10.594 1 96.38 121 THR B CA 1
ATOM 2236 C C . THR B 1 121 ? -1.944 -3.303 -10.906 1 96.38 121 THR B C 1
ATOM 2238 O O . THR B 1 121 ? -2.781 -2.594 -11.469 1 96.38 121 THR B O 1
ATOM 2241 N N . ILE B 1 122 ? -2.213 -4.453 -10.625 1 94.94 122 ILE B N 1
ATOM 2242 C CA . ILE B 1 122 ? -3.543 -5.035 -10.773 1 94.94 122 ILE B CA 1
ATOM 2243 C C . ILE B 1 122 ? -3.943 -5.742 -9.484 1 94.94 122 ILE B C 1
ATOM 2245 O O . ILE B 1 122 ? -3.121 -5.906 -8.578 1 94.94 122 ILE B O 1
ATOM 2249 N N . PHE B 1 123 ? -5.227 -6.066 -9.492 1 93.44 123 PHE B N 1
ATOM 2250 C CA . PHE B 1 123 ? -5.801 -6.75 -8.336 1 93.44 123 PHE B CA 1
ATOM 2251 C C . PHE B 1 123 ? -6.031 -8.227 -8.648 1 93.44 123 PHE B C 1
ATOM 2253 O O . PHE B 1 123 ? -6.512 -8.57 -9.734 1 93.44 123 PHE B O 1
ATOM 2260 N N . LEU B 1 124 ? -5.652 -9.117 -7.699 1 94 124 LEU B N 1
ATOM 2261 C CA . LEU B 1 124 ? -5.934 -10.547 -7.77 1 94 124 LEU B CA 1
ATOM 2262 C C . LEU B 1 124 ? -6.078 -11.141 -6.375 1 94 124 LEU B C 1
ATOM 2264 O O . LEU B 1 124 ? -6.062 -10.414 -5.379 1 94 124 LEU B O 1
ATOM 2268 N N . THR B 1 125 ? -6.328 -12.406 -6.301 1 93 125 THR B N 1
ATOM 2269 C CA . THR B 1 125 ? -6.426 -13.047 -4.996 1 93 125 THR B CA 1
ATOM 2270 C C . THR B 1 125 ? -5.039 -13.297 -4.41 1 93 125 THR B C 1
ATOM 2272 O O . THR B 1 125 ? -4.051 -13.344 -5.141 1 93 125 THR B O 1
ATOM 2275 N N . ARG B 1 126 ? -4.965 -13.5 -3.117 1 93.5 126 ARG B N 1
ATOM 2276 C CA . ARG B 1 126 ? -3.707 -13.789 -2.438 1 93.5 126 ARG B CA 1
ATOM 2277 C C . ARG B 1 126 ? -3.053 -15.047 -3.008 1 93.5 126 ARG B C 1
ATOM 2279 O O . ARG B 1 126 ? -1.831 -15.102 -3.158 1 93.5 126 ARG B O 1
ATOM 2286 N N . PHE B 1 127 ? -3.807 -16.047 -3.357 1 94.94 127 PHE B N 1
ATOM 2287 C CA . PHE B 1 127 ? -3.248 -17.281 -3.902 1 94.94 127 PHE B CA 1
ATOM 2288 C C . PHE B 1 127 ? -2.621 -17.031 -5.27 1 94.94 127 PHE B C 1
ATOM 2290 O O . PHE B 1 127 ? -1.517 -17.5 -5.547 1 94.94 127 PHE B O 1
ATOM 2297 N N . GLN B 1 128 ? -3.344 -16.344 -6.094 1 95.69 128 GLN B N 1
ATOM 2298 C CA . GLN B 1 128 ? -2.787 -15.992 -7.398 1 95.69 128 GLN B CA 1
ATOM 2299 C C . GLN B 1 128 ? -1.474 -15.234 -7.254 1 95.69 128 GLN B C 1
ATOM 2301 O O . GLN B 1 128 ? -0.528 -15.469 -8.008 1 95.69 128 GLN B O 1
ATOM 2306 N N . PHE B 1 129 ? -1.468 -14.359 -6.25 1 96.69 129 PHE B N 1
ATOM 2307 C CA . PHE B 1 129 ? -0.251 -13.617 -5.926 1 96.69 129 PHE B CA 1
ATOM 2308 C C . PHE B 1 129 ? 0.903 -14.578 -5.648 1 96.69 129 PHE B C 1
ATOM 2310 O O . PHE B 1 129 ? 1.988 -14.43 -6.215 1 96.69 129 PHE B O 1
ATOM 2317 N N . TYR B 1 130 ? 0.672 -15.523 -4.84 1 96.25 130 TYR B N 1
ATOM 2318 C CA . TYR B 1 130 ? 1.718 -16.484 -4.5 1 96.25 130 TYR B CA 1
ATOM 2319 C C . TYR B 1 130 ? 2.174 -17.25 -5.734 1 96.25 130 TYR B C 1
ATOM 2321 O O . TYR B 1 130 ? 3.373 -17.469 -5.93 1 96.25 130 TYR B O 1
ATOM 2329 N N . VAL B 1 131 ? 1.247 -17.625 -6.555 1 97.25 131 VAL B N 1
ATOM 2330 C CA . VAL B 1 131 ? 1.598 -18.406 -7.742 1 97.25 131 VAL B CA 1
ATOM 2331 C C . VAL B 1 131 ? 2.564 -17.594 -8.609 1 97.25 131 VAL B C 1
ATOM 2333 O O . VAL B 1 131 ? 3.643 -18.094 -8.961 1 97.25 131 VAL B O 1
ATOM 2336 N N . PHE B 1 132 ? 2.23 -16.359 -8.906 1 97.94 132 PHE B N 1
ATOM 2337 C CA . PHE B 1 132 ? 3.045 -15.539 -9.789 1 97.94 132 PHE B CA 1
ATOM 2338 C C . PHE B 1 132 ? 4.367 -15.172 -9.125 1 97.94 132 PHE B C 1
ATOM 2340 O O . PHE B 1 132 ? 5.426 -15.242 -9.75 1 97.94 132 PHE B O 1
ATOM 2347 N N . GLU B 1 133 ? 4.328 -14.812 -7.906 1 97.88 133 GLU B N 1
ATOM 2348 C CA . GLU B 1 133 ? 5.535 -14.312 -7.254 1 97.88 133 GLU B CA 1
ATOM 2349 C C . GLU B 1 133 ? 6.52 -15.445 -6.969 1 97.88 133 GLU B C 1
ATOM 2351 O O . GLU B 1 133 ? 7.734 -15.242 -7.027 1 97.88 133 GLU B O 1
ATOM 2356 N N . ILE B 1 134 ? 5.992 -16.641 -6.602 1 97.75 134 ILE B N 1
ATOM 2357 C CA . ILE B 1 134 ? 6.895 -17.781 -6.477 1 97.75 134 ILE B CA 1
ATOM 2358 C C . ILE B 1 134 ? 7.582 -18.047 -7.816 1 97.75 134 ILE B C 1
ATOM 2360 O O . ILE B 1 134 ? 8.805 -18.219 -7.871 1 97.75 134 ILE B O 1
ATOM 2364 N N . ALA B 1 135 ? 6.797 -18.062 -8.883 1 98.12 135 ALA B N 1
ATOM 2365 C CA . ALA B 1 135 ? 7.352 -18.281 -10.211 1 98.12 135 ALA B CA 1
ATOM 2366 C C . ALA B 1 135 ? 8.383 -17.219 -10.555 1 98.12 135 ALA B C 1
ATOM 2368 O O . ALA B 1 135 ? 9.453 -17.516 -11.086 1 98.12 135 ALA B O 1
ATOM 2369 N N . ARG B 1 136 ? 8.086 -15.945 -10.281 1 98.31 136 ARG B N 1
ATOM 2370 C CA . ARG B 1 136 ? 8.984 -14.836 -10.555 1 98.31 136 ARG B CA 1
ATOM 2371 C C . ARG B 1 136 ? 10.281 -14.961 -9.75 1 98.31 136 ARG B C 1
ATOM 2373 O O . ARG B 1 136 ? 11.367 -14.742 -10.281 1 98.31 136 ARG B O 1
ATOM 2380 N N . CYS B 1 137 ? 10.164 -15.328 -8.539 1 97.69 137 CYS B N 1
ATOM 2381 C CA . CYS B 1 137 ? 11.32 -15.461 -7.668 1 97.69 137 CYS B CA 1
ATOM 2382 C C . CYS B 1 137 ? 12.219 -16.609 -8.125 1 97.69 137 CYS B C 1
ATOM 2384 O O . CYS B 1 137 ? 13.438 -16.469 -8.195 1 97.69 137 CYS B O 1
ATOM 2386 N N . ARG B 1 138 ? 11.656 -17.703 -8.445 1 96.69 138 ARG B N 1
ATOM 2387 C CA . ARG B 1 138 ? 12.43 -18.859 -8.883 1 96.69 138 ARG B CA 1
ATOM 2388 C C . ARG B 1 138 ? 13.188 -18.547 -10.172 1 96.69 138 ARG B C 1
ATOM 2390 O O . ARG B 1 138 ? 14.242 -19.125 -10.438 1 96.69 138 ARG B O 1
ATOM 2397 N N . ARG B 1 139 ? 12.727 -17.625 -10.945 1 97.12 139 ARG B N 1
ATOM 2398 C CA . ARG B 1 139 ? 13.32 -17.266 -12.234 1 97.12 139 ARG B CA 1
ATOM 2399 C C . ARG B 1 139 ? 14.242 -16.062 -12.102 1 97.12 139 ARG B C 1
ATOM 2401 O O . ARG B 1 139 ? 14.75 -15.547 -13.102 1 97.12 139 ARG B O 1
ATOM 2408 N N . GLY B 1 140 ? 14.266 -15.539 -10.867 1 97.06 140 GLY B N 1
ATOM 2409 C CA . GLY B 1 140 ? 15.164 -14.43 -10.586 1 97.06 140 GLY B CA 1
ATOM 2410 C C . GLY B 1 140 ? 14.625 -13.094 -11.062 1 97.06 140 GLY B C 1
ATOM 2411 O O . GLY B 1 140 ? 15.383 -12.133 -11.219 1 97.06 140 GLY B O 1
ATOM 2412 N N . MET B 1 141 ? 13.414 -12.977 -11.297 1 97.56 141 MET B N 1
ATOM 2413 C CA . MET B 1 141 ? 12.844 -11.781 -11.906 1 97.56 141 MET B CA 1
ATOM 2414 C C . MET B 1 141 ? 12.789 -10.633 -10.898 1 97.56 141 MET B C 1
ATOM 2416 O O . MET B 1 141 ? 12.664 -9.469 -11.281 1 97.56 141 MET B O 1
ATOM 2420 N N . ASN B 1 142 ? 12.875 -10.945 -9.617 1 97.44 142 ASN B N 1
ATOM 2421 C CA . ASN B 1 142 ? 12.812 -9.922 -8.586 1 97.44 142 ASN B CA 1
ATOM 2422 C C . ASN B 1 142 ? 14.188 -9.625 -8 1 97.44 142 ASN B C 1
ATOM 2424 O O . ASN B 1 142 ? 14.32 -8.789 -7.102 1 97.44 142 ASN B O 1
ATOM 2428 N N . ASP B 1 143 ? 15.234 -10.195 -8.523 1 96.62 143 ASP B N 1
ATOM 2429 C CA . ASP B 1 143 ? 16.562 -10.086 -7.934 1 96.62 143 ASP B CA 1
ATOM 2430 C C . ASP B 1 143 ? 17.109 -8.664 -8.078 1 96.62 143 ASP B C 1
ATOM 2432 O O . ASP B 1 143 ? 17.984 -8.258 -7.316 1 96.62 143 ASP B O 1
ATOM 2436 N N . TRP B 1 144 ? 16.562 -7.969 -9.047 1 95.44 144 TRP B N 1
ATOM 2437 C CA . TRP B 1 144 ? 17.031 -6.605 -9.258 1 95.44 144 TRP B CA 1
ATOM 2438 C C . TRP B 1 144 ? 16.734 -5.727 -8.055 1 95.44 144 TRP B C 1
ATOM 2440 O O . TRP B 1 144 ? 17.422 -4.73 -7.816 1 95.44 144 TRP B O 1
ATOM 2450 N N . ILE B 1 145 ? 15.758 -6.039 -7.266 1 93.88 145 ILE B N 1
ATOM 2451 C CA . ILE B 1 145 ? 15.312 -5.215 -6.141 1 93.88 145 ILE B CA 1
ATOM 2452 C C . ILE B 1 145 ? 16.375 -5.223 -5.047 1 93.88 145 ILE B C 1
ATOM 2454 O O . ILE B 1 145 ? 16.75 -4.168 -4.531 1 93.88 145 ILE B O 1
ATOM 2458 N N . SER B 1 146 ? 16.828 -6.402 -4.715 1 92.81 146 SER B N 1
ATOM 2459 C CA . SER B 1 146 ? 17.906 -6.492 -3.725 1 92.81 146 SER B CA 1
ATOM 2460 C C . SER B 1 146 ? 19.188 -5.832 -4.227 1 92.81 146 SER B C 1
ATOM 2462 O O . SER B 1 146 ? 19.906 -5.199 -3.455 1 92.81 146 SER B O 1
ATOM 2464 N N . ALA B 1 147 ? 19.5 -6.016 -5.461 1 91.12 147 ALA B N 1
ATOM 2465 C CA . ALA B 1 147 ? 20.672 -5.391 -6.055 1 91.12 147 ALA B CA 1
ATOM 2466 C C . ALA B 1 147 ? 20.578 -3.869 -5.988 1 91.12 147 ALA B C 1
ATOM 2468 O O . ALA B 1 147 ? 21.562 -3.195 -5.676 1 91.12 147 ALA B O 1
ATOM 2469 N N . GLN B 1 148 ? 19.438 -3.369 -6.211 1 88.5 148 GLN B N 1
ATOM 2470 C CA . GLN B 1 148 ? 19.203 -1.929 -6.176 1 88.5 148 GLN B CA 1
ATOM 2471 C C . GLN B 1 148 ? 19.312 -1.389 -4.75 1 88.5 148 GLN B C 1
ATOM 2473 O O . GLN B 1 148 ? 19.828 -0.293 -4.531 1 88.5 148 GLN B O 1
ATOM 2478 N N . ALA B 1 149 ? 18.75 -2.086 -3.857 1 84.19 149 ALA B N 1
ATOM 2479 C CA . ALA B 1 149 ? 18.781 -1.665 -2.459 1 84.19 149 ALA B CA 1
ATOM 2480 C C . ALA B 1 149 ? 20.203 -1.59 -1.936 1 84.19 149 ALA B C 1
ATOM 2482 O O . ALA B 1 149 ? 20.547 -0.7 -1.149 1 84.19 149 ALA B O 1
ATOM 2483 N N . LYS B 1 150 ? 21.031 -2.438 -2.314 1 81.62 150 LYS B N 1
ATOM 2484 C CA . LYS B 1 150 ? 22.422 -2.477 -1.89 1 81.62 150 LYS B CA 1
ATOM 2485 C C . LYS B 1 150 ? 23.219 -1.334 -2.514 1 81.62 150 LYS B C 1
ATOM 2487 O O . LYS B 1 150 ? 24.188 -0.847 -1.921 1 81.62 150 LYS B O 1
ATOM 2492 N N . LYS B 1 151 ? 22.828 -0.966 -3.65 1 75.69 151 LYS B N 1
ATOM 2493 C CA . LYS B 1 151 ? 23.531 0.131 -4.301 1 75.69 151 LYS B CA 1
ATOM 2494 C C . LYS B 1 151 ? 23.203 1.468 -3.645 1 75.69 151 LYS B C 1
ATOM 2496 O O . LYS B 1 151 ? 24.047 2.363 -3.586 1 75.69 151 LYS B O 1
ATOM 2501 N N . SER B 1 152 ? 21.969 1.709 -3.217 1 64.31 152 SER B N 1
ATOM 2502 C CA . SER B 1 152 ? 21.531 2.977 -2.635 1 64.31 152 SER B CA 1
ATOM 2503 C C . SER B 1 152 ? 22 3.105 -1.188 1 64.31 152 SER B C 1
ATOM 2505 O O . SER B 1 152 ? 21.922 4.188 -0.6 1 64.31 152 SER B O 1
ATOM 2507 N N . SER B 1 153 ? 22.375 1.998 -0.468 1 57.69 153 SER B N 1
ATOM 2508 C CA . SER B 1 153 ? 22.875 2.07 0.901 1 57.69 153 SER B CA 1
ATOM 2509 C C . SER B 1 153 ? 24.359 2.41 0.93 1 57.69 153 SER B C 1
ATOM 2511 O O . SER B 1 153 ? 25.094 2.062 0.008 1 57.69 153 SER B O 1
#

Secondary structure (DSSP, 8-state):
-------HHHHHTHHHHHHHHHHHHHHHHHHHHHHHHHS-GGG---STTHHHHHHHHHHH-HHHHT-HHHHHB--HHHHHSHHHHHHHHHHHHTTTTTSTTTTSEEEEESBTTS---SSSEEEEEHHHHHHHHHHHHHTTTTHHHHHHHHHH-/-------HHHHHTHHHHHHHHHHHHHHHHHHHHHHHHHS-GGG---STTHHHHHHHHHHH-HHHHT-HHHHHB--HHHHHSHHHHHHHHHHHHTTTTTSTTTTSEEEE-SBTTS---SSS-EEEEHHHHHHHHHHHHHTTTTHHHHHHHHHH-

pLDDT: mean 88.51, std 15.03, range [27.31, 98.31]

InterPro domains:
  IPR008476 Protein PBDC1, metazoa/fungi [PTHR13410] (3-152)
  IPR021148 Polysaccharide biosynthesis domain [PF04669] (17-146)
  IPR023139 PBDC1-like domain superfamily [G3DSA:1.10.3560.10] (13-149)

Solvent-accessible surface area (backbone atoms only — not comparable to full-atom values): 16674 Å² total; per-residue (Å²): 132,80,74,76,70,66,50,66,70,53,65,71,41,41,65,58,50,42,48,53,52,24,42,53,35,32,30,51,51,50,54,52,48,54,49,28,39,65,37,51,23,54,75,60,76,89,52,96,49,51,68,61,50,51,55,50,40,43,71,75,37,44,80,47,66,73,27,65,63,49,56,39,39,53,58,64,65,60,48,67,31,73,69,32,40,52,54,49,49,61,58,50,62,76,39,60,90,75,38,86,67,33,76,37,79,31,72,43,50,31,36,51,88,50,67,68,36,82,91,26,44,45,80,44,33,36,46,58,48,50,56,50,50,52,54,32,13,70,70,42,52,39,32,61,46,20,56,49,45,44,66,66,78,132,79,75,76,70,67,49,67,70,52,64,71,40,40,64,57,50,43,48,52,51,24,42,52,34,32,30,51,52,49,53,53,49,54,49,27,37,63,36,50,23,56,75,60,77,92,54,95,50,50,69,60,52,51,54,48,39,42,69,74,36,45,79,46,66,74,27,66,65,49,56,39,38,55,60,64,66,58,48,67,31,73,69,31,40,52,54,50,48,61,58,50,62,76,39,60,92,74,38,85,66,34,77,36,79,30,72,42,51,30,36,52,87,52,68,68,37,81,90,25,45,46,81,43,34,36,48,58,47,50,55,47,50,52,56,29,12,70,70,41,53,38,32,62,47,19,56,49,44,44,66,65,77